Protein 3K8A (pdb70)

B-factor: mean 56.51, std 9.75, range [13.64, 91.7]

Secondary structure (DSSP, 8-state):
-PPPEEEEEEEEEEEE---EE-TTS-EEEEEEEEEEEEEEETTEEEEEEEEEEEEEEHHHHHHSTT-TT-EEEEEEEEEESSSS---EEEEEEEEEEP--/---S-S-EEEEEEEEEEEEPPPEE-TTS-EEEEEEEEEEEEEEETTEEEEEEEEEEEEEEHHHHHHTTT-SS-EEEEEEEEEESSSS-S-EEEEEEEEEE---

Radius of gyration: 17.26 Å; Cα contacts (8 Å, |Δi|>4): 518; chains: 2; bounding box: 44×44×38 Å

GO terms:
  GO:0001671 ATPase activator activity (F, IDA)
  GO:0003690 double-stranded DNA binding (F, IDA)
  GO:0003697 single-stranded DNA binding (F, IDA)
  GO:0042803 protein homodimerization activity (F, IDA)
  GO:0051117 ATPase binding (F, IPI)
  GO:0005515 protein binding (F, IPI)

Solvent-accessible surface area: 11199 Å² total; per-residue (Å²): 198,45,82,42,4,88,0,26,0,1,2,82,4,79,92,19,82,115,63,117,129,43,154,88,43,68,23,10,0,40,2,50,1,61,1,81,3,146,26,94,13,82,68,101,121,26,101,2,69,0,60,0,44,3,58,0,38,10,189,43,0,81,88,18,58,207,70,98,74,48,38,0,35,1,78,4,4,1,3,34,111,69,206,157,33,101,48,0,8,0,35,6,65,43,10,128,88,50,175,51,121,63,193,92,32,96,29,7,93,0,22,0,2,2,57,1,81,89,18,89,115,40,132,135,43,151,92,41,62,27,7,0,37,2,50,2,60,1,66,6,147,29,100,19,88,62,116,120,30,90,2,80,0,55,1,32,2,61,1,33,9,177,37,0,69,77,12,39,189,65,92,64,43,40,2,20,1,63,5,1,0,7,33,99,84,175,148,35,108,47,0,12,0,27,6,78,55,7,111,79,44,180,73

Nearest PDB structures (foldseek):
  3k8a-assembly1_A  TM=1.002E+00  e=8.943E-18  Neisseria gonorrhoeae FA 1090
  3klw-assembly1_A  TM=9.449E-01  e=2.939E-09  Bordetella pertussis
  4apv-assembly1_A-2  TM=8.731E-01  e=3.874E-08  Klebsiella pneumoniae
  1v1q-assembly1_A  TM=8.521E-01  e=4.313E-08  Escherichia coli K-12
  2pnh-assembly1_A  TM=8.568E-01  e=6.282E-08  Escherichia coli K-12

Foldseek 3Di:
DDDDFKDKAKFAFQDKPQWDADPVGKIKIKTKTWHWDWDDDPHDTDTDTDIAIEMEIHPVRVVCRVRRGAIKIFMAGKDADDDVHPGIHGYTPDIGGDPD/DDPDDPDFKDKAKWWQADWDDWDADPVGKIKIKTKTWDWDWDDDPNDTDTDTDIAIEMEIHDVSVVCRPRNGFIKTFMAGKDDDDPPNVGIHGYTPDIDGDPD

Structure (mmCIF, N/CA/C/O backbone):
data_3K8A
#
_entry.id   3K8A
#
_cell.length_a   74.240
_cell.length_b   74.240
_cell.length_c   140.359
_cell.angle_alpha   90.000
_cell.angle_beta   90.000
_cell.angle_gamma   90.000
#
_symmetry.space_group_name_H-M   'I 41'
#
loop_
_entity.id
_entity.type
_entity.pdbx_description
1 polymer 'Putative primosomal replication protein'
2 water water
#
loop_
_atom_site.group_PDB
_atom_site.id
_atom_site.type_symbol
_atom_site.label_atom_id
_atom_site.label_alt_id
_atom_site.label_comp_id
_atom_site.label_asym_id
_atom_site.label_entity_id
_atom_site.label_seq_id
_atom_site.pdbx_PDB_ins_code
_atom_site.Cartn_x
_atom_site.Cartn_y
_atom_site.Cartn_z
_atom_site.occupancy
_atom_site.B_iso_or_equiv
_atom_site.auth_seq_id
_atom_site.auth_comp_id
_atom_site.auth_asym_id
_atom_site.auth_atom_id
_atom_site.pdbx_PDB_model_num
ATOM 1 N N . MET A 1 4 ? 31.747 -15.566 -14.394 1.00 50.25 1 MET A N 1
ATOM 2 C CA . MET A 1 4 ? 30.748 -14.490 -14.617 1.00 50.24 1 MET A CA 1
ATOM 3 C C . MET A 1 4 ? 29.370 -15.043 -14.184 1.00 50.21 1 MET A C 1
ATOM 4 O O . MET A 1 4 ? 28.421 -15.109 -14.966 1.00 50.90 1 MET A O 1
ATOM 9 N N . GLY A 1 5 ? 29.270 -15.447 -12.922 1.00 49.82 2 GLY A N 1
ATOM 10 C CA . GLY A 1 5 ? 28.091 -16.181 -12.442 1.00 49.01 2 GLY A CA 1
ATOM 11 C C . GLY A 1 5 ? 26.797 -15.396 -12.249 1.00 48.51 2 GLY A C 1
ATOM 12 O O . GLY A 1 5 ? 26.794 -14.139 -12.284 1.00 48.58 2 GLY A O 1
ATOM 13 N N . PHE A 1 6 ? 25.697 -16.153 -12.080 1.00 47.01 3 PHE A N 1
ATOM 14 C CA . PHE A 1 6 ? 24.396 -15.620 -11.673 1.00 45.01 3 PHE A CA 1
ATOM 15 C C . PHE A 1 6 ? 24.353 -15.772 -10.144 1.00 44.78 3 PHE A C 1
ATOM 16 O O . PHE A 1 6 ? 24.621 -16.855 -9.624 1.00 44.20 3 PHE A O 1
ATOM 24 N N . THR A 1 7 ? 24.012 -14.697 -9.438 1.00 44.21 4 THR A N 1
ATOM 25 C CA . THR A 1 7 ? 24.187 -14.624 -7.986 1.00 43.93 4 THR A CA 1
ATOM 26 C C . THR A 1 7 ? 23.337 -15.623 -7.209 1.00 44.03 4 THR A C 1
ATOM 27 O O . THR A 1 7 ? 22.114 -15.646 -7.294 1.00 44.57 4 THR A O 1
ATOM 31 N N . ASN A 1 8 ? 23.995 -16.464 -6.442 1.00 43.89 5 ASN A N 1
ATOM 32 C CA . ASN A 1 8 ? 23.281 -17.319 -5.535 1.00 44.10 5 ASN A CA 1
ATOM 33 C C . ASN A 1 8 ? 23.990 -17.287 -4.164 1.00 44.67 5 ASN A C 1
ATOM 34 O O . ASN A 1 8 ? 24.784 -18.163 -3.867 1.00 45.25 5 ASN A O 1
ATOM 39 N N . LEU A 1 9 ? 23.758 -16.248 -3.364 1.00 45.33 6 LEU A N 1
ATOM 40 C CA . LEU A 1 9 ? 24.494 -16.108 -2.100 1.00 46.90 6 LEU A CA 1
ATOM 41 C C . LEU A 1 9 ? 23.643 -16.074 -0.837 1.00 46.50 6 LEU A C 1
ATOM 42 O O . LEU A 1 9 ? 22.921 -15.117 -0.601 1.00 46.65 6 LEU A O 1
ATOM 47 N N . VAL A 1 10 ? 23.728 -17.117 -0.030 1.00 46.66 7 VAL A N 1
ATOM 48 C CA . VAL A 1 10 ? 23.179 -17.053 1.332 1.00 47.58 7 VAL A CA 1
ATOM 49 C C . VAL A 1 10 ? 24.242 -16.921 2.423 1.00 47.21 7 VAL A C 1
ATOM 50 O O . VAL A 1 10 ? 25.193 -17.666 2.425 1.00 47.04 7 VAL A O 1
ATOM 54 N N . SER A 1 11 ? 24.095 -15.957 3.327 1.00 48.29 8 SER A N 1
ATOM 55 C CA . SER A 1 11 ? 24.803 -15.995 4.640 1.00 48.98 8 SER A CA 1
ATOM 56 C C . SER A 1 11 ? 23.729 -16.123 5.670 1.00 49.05 8 SER A C 1
ATOM 57 O O . SER A 1 11 ? 22.806 -15.286 5.724 1.00 48.18 8 SER A O 1
ATOM 60 N N . LEU A 1 12 ? 23.855 -17.156 6.494 1.00 49.48 9 LEU A N 1
ATOM 61 C CA . LEU A 1 12 ? 22.884 -17.435 7.539 1.00 49.64 9 LEU A CA 1
ATOM 62 C C . LEU A 1 12 ? 23.610 -17.809 8.800 1.00 49.83 9 LEU A C 1
ATOM 63 O O . LEU A 1 12 ? 24.559 -18.589 8.771 1.00 49.78 9 LEU A O 1
ATOM 68 N N . ALA A 1 13 ? 23.167 -17.238 9.910 1.00 50.34 10 ALA A N 1
ATOM 69 C CA . ALA A 1 13 ? 23.657 -17.599 11.229 1.00 50.17 10 ALA A CA 1
ATOM 70 C C . ALA A 1 13 ? 22.572 -18.493 11.748 1.00 51.11 10 ALA A C 1
ATOM 71 O O . ALA A 1 13 ? 21.405 -18.158 11.587 1.00 52.03 10 ALA A O 1
ATOM 73 N N . ALA A 1 14 ? 22.929 -19.630 12.349 1.00 52.01 11 ALA A N 1
ATOM 74 C CA . ALA A 1 14 ? 21.939 -20.661 12.677 1.00 52.38 11 ALA A CA 1
ATOM 75 C C . ALA A 1 14 ? 22.508 -21.805 13.513 1.00 52.87 11 ALA A C 1
ATOM 76 O O . ALA A 1 14 ? 23.667 -22.161 13.361 1.00 53.21 11 ALA A O 1
ATOM 78 N N . LEU A 1 15 ? 21.685 -22.372 14.393 1.00 53.33 12 LEU A N 1
ATOM 79 C CA . LEU A 1 15 ? 22.089 -23.502 15.234 1.00 53.79 12 LEU A CA 1
ATOM 80 C C . LEU A 1 15 ? 21.985 -24.826 14.474 1.00 53.54 12 LEU A C 1
ATOM 81 O O . LEU A 1 15 ? 20.945 -25.139 13.888 1.00 53.48 12 LEU A O 1
ATOM 86 N N . ILE A 1 16 ? 23.056 -25.606 14.511 1.00 53.11 13 ILE A N 1
ATOM 87 C CA . ILE A 1 16 ? 22.978 -26.880 13.855 1.00 52.73 13 ILE A CA 1
ATOM 88 C C . ILE A 1 16 ? 22.045 -27.620 14.783 1.00 52.37 13 ILE A C 1
ATOM 89 O O . ILE A 1 16 ? 22.335 -27.812 15.964 1.00 52.07 13 ILE A O 1
ATOM 94 N N . GLU A 1 17 ? 20.918 -28.034 14.230 1.00 52.79 14 GLU A N 1
ATOM 95 C CA . GLU A 1 17 ? 19.900 -28.771 14.982 1.00 53.07 14 GLU A CA 1
ATOM 96 C C . GLU A 1 17 ? 20.132 -30.292 15.012 1.00 52.80 14 GLU A C 1
ATOM 97 O O . GLU A 1 17 ? 20.010 -30.924 16.061 1.00 52.55 14 GLU A O 1
ATOM 103 N N . LYS A 1 18 ? 20.464 -30.867 13.858 1.00 52.50 15 LYS A N 1
ATOM 104 C CA . LYS A 1 18 ? 20.808 -32.270 13.765 1.00 52.29 15 LYS A CA 1
ATOM 105 C C . LYS A 1 18 ? 21.919 -32.449 12.758 1.00 52.32 15 LYS A C 1
ATOM 106 O O . LYS A 1 18 ? 21.963 -31.745 11.752 1.00 52.62 15 LYS A O 1
ATOM 112 N N . ALA A 1 19 ? 22.802 -33.410 13.000 1.00 52.31 16 ALA A N 1
ATOM 113 C CA . ALA A 1 19 ? 23.859 -33.713 12.025 1.00 52.10 16 ALA A CA 1
ATOM 114 C C . ALA A 1 19 ? 23.959 -35.201 11.769 1.00 51.55 16 ALA A C 1
ATOM 115 O O . ALA A 1 19 ? 24.470 -35.921 12.609 1.00 51.92 16 ALA A O 1
ATOM 117 N N . PHE A 1 20 ? 23.495 -35.665 10.615 1.00 51.05 17 PHE A N 1
ATOM 118 C CA . PHE A 1 20 ? 23.459 -37.113 10.346 1.00 51.01 17 PHE A CA 1
ATOM 119 C C . PHE A 1 20 ? 24.856 -37.781 10.339 1.00 50.81 17 PHE A C 1
ATOM 120 O O . PHE A 1 20 ? 25.847 -37.183 9.907 1.00 50.83 17 PHE A O 1
ATOM 128 N N . PRO A 1 21 ? 24.950 -39.029 10.807 1.00 50.57 18 PRO A N 1
ATOM 129 C CA . PRO A 1 21 ? 26.304 -39.599 10.727 1.00 50.54 18 PRO A CA 1
ATOM 130 C C . PRO A 1 21 ? 26.970 -39.273 9.371 1.00 50.60 18 PRO A C 1
ATOM 131 O O . PRO A 1 21 ? 26.315 -39.327 8.342 1.00 50.51 18 PRO A O 1
ATOM 135 N N . ILE A 1 22 ? 28.253 -38.915 9.378 1.00 50.72 19 ILE A N 1
ATOM 136 C CA . ILE A 1 22 ? 29.008 -38.634 8.145 1.00 50.79 19 ILE A CA 1
ATOM 137 C C . ILE A 1 22 ? 28.877 -39.756 7.088 1.00 50.75 19 ILE A C 1
ATOM 138 O O . ILE A 1 22 ? 28.739 -40.929 7.439 1.00 50.63 19 ILE A O 1
ATOM 143 N N . ARG A 1 23 ? 28.970 -39.394 5.805 1.00 50.42 20 ARG A N 1
ATOM 144 C CA . ARG A 1 23 ? 28.845 -40.346 4.700 1.00 49.95 20 ARG A CA 1
ATOM 145 C C . ARG A 1 23 ? 29.936 -40.110 3.636 1.00 49.43 20 ARG A C 1
ATOM 146 O O . ARG A 1 23 ? 30.778 -39.228 3.811 1.00 49.46 20 ARG A O 1
ATOM 154 N N . TYR A 1 24 ? 29.923 -40.879 2.539 1.00 48.60 21 TYR A N 1
ATOM 155 C CA . TYR A 1 24 ? 30.984 -40.781 1.516 1.00 48.08 21 TYR A CA 1
ATOM 156 C C . TYR A 1 24 ? 30.534 -41.044 0.072 1.00 47.76 21 TYR A C 1
ATOM 157 O O . TYR A 1 24 ? 29.840 -42.013 -0.195 1.00 47.64 21 TYR A O 1
ATOM 166 N N . THR A 1 25 ? 30.958 -40.202 -0.864 1.00 47.58 22 THR A N 1
ATOM 167 C CA . THR A 1 25 ? 30.630 -40.436 -2.261 1.00 47.34 22 THR A CA 1
ATOM 168 C C . THR A 1 25 ? 31.362 -41.687 -2.668 1.00 47.81 22 THR A C 1
ATOM 169 O O . THR A 1 25 ? 32.343 -42.077 -2.012 1.00 48.21 22 THR A O 1
ATOM 173 N N . PRO A 1 26 ? 30.895 -42.351 -3.738 1.00 47.69 23 PRO A N 1
ATOM 174 C CA . PRO A 1 26 ? 31.646 -43.528 -4.174 1.00 47.10 23 PRO A CA 1
ATOM 175 C C . PRO A 1 26 ? 33.132 -43.194 -4.286 1.00 47.05 23 PRO A C 1
ATOM 176 O O . PRO A 1 26 ? 33.975 -44.044 -4.031 1.00 47.07 23 PRO A O 1
ATOM 180 N N . ALA A 1 27 ? 33.445 -41.950 -4.641 1.00 47.17 24 ALA A N 1
ATOM 181 C CA . ALA A 1 27 ? 34.837 -41.512 -4.837 1.00 47.16 24 ALA A CA 1
ATOM 182 C C . ALA A 1 27 ? 35.638 -41.207 -3.564 1.00 47.36 24 ALA A C 1
ATOM 183 O O . ALA A 1 27 ? 36.819 -40.911 -3.661 1.00 47.44 24 ALA A O 1
ATOM 185 N N . GLY A 1 28 ? 35.021 -41.275 -2.383 1.00 47.67 25 GLY A N 1
ATOM 186 C CA . GLY A 1 28 ? 35.761 -41.076 -1.119 1.00 48.00 25 GLY A CA 1
ATOM 187 C C . GLY A 1 28 ? 35.419 -39.807 -0.334 1.00 48.48 25 GLY A C 1
ATOM 188 O O . GLY A 1 28 ? 35.397 -39.814 0.908 1.00 48.22 25 GLY A O 1
ATOM 189 N N . ILE A 1 29 ? 35.159 -38.723 -1.067 1.00 48.51 26 ILE A N 1
ATOM 190 C CA . ILE A 1 29 ? 34.802 -37.424 -0.501 1.00 48.80 26 ILE A CA 1
ATOM 191 C C . ILE A 1 29 ? 33.767 -37.483 0.641 1.00 48.87 26 ILE A C 1
ATOM 192 O O . ILE A 1 29 ? 32.700 -38.089 0.503 1.00 49.07 26 ILE A O 1
ATOM 197 N N . PRO A 1 30 ? 34.072 -36.825 1.769 1.00 48.64 27 PRO A N 1
ATOM 198 C CA . PRO A 1 30 ? 33.193 -36.827 2.940 1.00 48.45 27 PRO A CA 1
ATOM 199 C C . PRO A 1 30 ? 32.003 -35.909 2.757 1.00 48.41 27 PRO A C 1
ATOM 200 O O . PRO A 1 30 ? 32.157 -34.756 2.365 1.00 48.73 27 PRO A O 1
ATOM 204 N N . VAL A 1 31 ? 30.819 -36.421 3.051 1.00 48.18 28 VAL A N 1
ATOM 205 C CA . VAL A 1 31 ? 29.606 -35.656 2.883 1.00 47.69 28 VAL A CA 1
ATOM 206 C C . VAL A 1 31 ? 28.880 -35.583 4.209 1.00 47.57 28 VAL A C 1
ATOM 207 O O . VAL A 1 31 ? 28.719 -36.587 4.905 1.00 47.77 28 VAL A O 1
ATOM 211 N N . LEU A 1 32 ? 28.446 -34.393 4.568 1.00 47.33 29 LEU A N 1
ATOM 212 C CA . LEU A 1 32 ? 27.807 -34.207 5.848 1.00 47.64 29 LEU A CA 1
ATOM 213 C C . LEU A 1 32 ? 26.489 -33.431 5.752 1.00 48.34 29 LEU A C 1
ATOM 214 O O . LEU A 1 32 ? 26.479 -32.208 5.554 1.00 48.49 29 LEU A O 1
ATOM 219 N N . ASP A 1 33 ? 25.392 -34.175 5.888 1.00 49.00 30 ASP A N 1
ATOM 220 C CA . ASP A 1 33 ? 24.031 -33.663 5.895 1.00 49.56 30 ASP A CA 1
ATOM 221 C C . ASP A 1 33 ? 23.674 -33.102 7.257 1.00 50.12 30 ASP A C 1
ATOM 222 O O . ASP A 1 33 ? 24.063 -33.650 8.285 1.00 50.48 30 ASP A O 1
ATOM 227 N N . ILE A 1 34 ? 22.884 -32.035 7.257 1.00 50.53 31 ILE A N 1
ATOM 228 C CA . ILE A 1 34 ? 22.653 -31.271 8.452 1.00 50.82 31 ILE A CA 1
ATOM 229 C C . ILE A 1 34 ? 21.278 -30.627 8.397 1.00 50.88 31 ILE A C 1
ATOM 230 O O . ILE A 1 34 ? 20.745 -30.386 7.312 1.00 50.43 31 ILE A O 1
ATOM 235 N N . ILE A 1 35 ? 20.684 -30.380 9.560 1.00 51.04 32 ILE A N 1
ATOM 236 C CA . ILE A 1 35 ? 19.480 -29.537 9.620 1.00 51.52 32 ILE A CA 1
ATOM 237 C C . ILE A 1 35 ? 19.751 -28.227 10.386 1.00 52.05 32 ILE A C 1
ATOM 238 O O . ILE A 1 35 ? 20.245 -28.255 11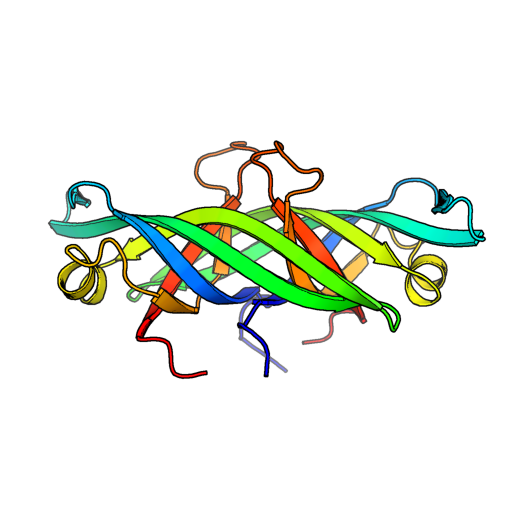.518 1.00 52.21 32 ILE A O 1
ATOM 243 N N . LEU A 1 36 ? 19.407 -27.095 9.764 1.00 52.27 33 LEU A N 1
ATOM 244 C CA . LEU A 1 36 ? 19.684 -25.779 10.313 1.00 52.43 33 LEU A CA 1
ATOM 245 C C . LEU A 1 36 ? 18.437 -25.089 10.868 1.00 53.05 33 LEU A C 1
ATOM 246 O O . LEU A 1 36 ? 17.419 -24.968 10.189 1.00 53.27 33 LEU A O 1
ATOM 251 N N . LYS A 1 37 ? 18.530 -24.617 12.106 1.00 53.65 34 LYS A N 1
ATOM 252 C CA . LYS A 1 37 ? 17.402 -23.984 12.768 1.00 54.03 34 LYS A CA 1
ATOM 253 C C . LYS A 1 37 ? 17.746 -22.538 13.081 1.00 54.58 34 LYS A C 1
ATOM 254 O O . LYS A 1 37 ? 18.613 -22.246 13.916 1.00 54.49 34 LYS A O 1
ATOM 260 N N . HIS A 1 38 ? 17.048 -21.637 12.399 1.00 54.98 35 HIS A N 1
ATOM 261 C CA . HIS A 1 38 ? 17.348 -20.231 12.478 1.00 55.14 35 HIS A CA 1
ATOM 262 C C . HIS A 1 38 ? 16.199 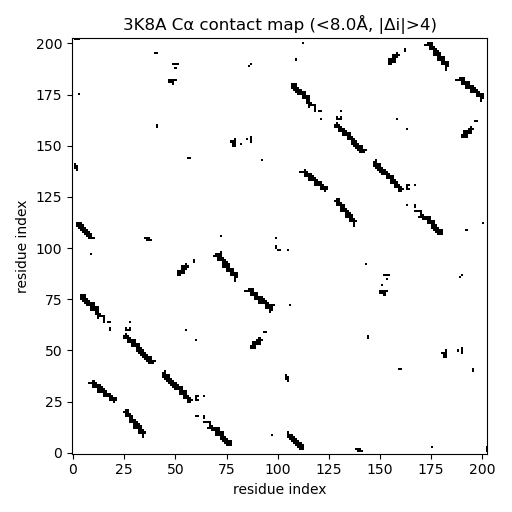-19.448 13.091 1.00 55.45 35 HIS A C 1
ATOM 263 O O . HIS A 1 38 ? 15.040 -19.837 12.997 1.00 55.75 35 HIS A O 1
ATOM 270 N N . GLU A 1 39 ? 16.513 -18.321 13.705 1.00 55.52 36 GLU A N 1
ATOM 271 C CA . GLU A 1 39 ? 15.566 -17.740 14.630 1.00 55.68 36 GLU A CA 1
ATOM 272 C C . GLU A 1 39 ? 15.968 -16.308 14.970 1.00 55.64 36 GLU A C 1
ATOM 273 O O . GLU A 1 39 ? 16.673 -16.086 15.964 1.00 55.85 36 GLU A O 1
ATOM 279 N N . SER A 1 40 ? 15.515 -15.349 14.150 1.00 55.19 37 SER A N 1
ATOM 280 C CA . SER A 1 40 ? 15.927 -13.936 14.280 1.00 54.77 37 SER A CA 1
ATOM 281 C C . SER A 1 40 ? 14.817 -12.881 14.152 1.00 54.40 37 SER A C 1
ATOM 282 O O . SER A 1 40 ? 13.694 -13.169 13.737 1.00 54.33 37 SER A O 1
ATOM 285 N N . TRP A 1 41 ? 15.167 -11.647 14.511 1.00 54.18 38 TRP A N 1
ATOM 286 C CA . TRP A 1 41 ? 14.343 -10.464 14.230 1.00 53.69 38 TRP A CA 1
ATOM 287 C C . TRP A 1 41 ? 14.940 -9.645 13.062 1.00 53.58 38 TRP A C 1
ATOM 288 O O . TRP A 1 41 ? 16.027 -9.083 13.182 1.00 53.40 38 TRP A O 1
ATOM 299 N N . GLN A 1 42 ? 14.232 -9.602 11.933 1.00 53.37 39 GLN A N 1
ATOM 300 C CA . GLN A 1 42 ? 14.651 -8.829 10.771 1.00 53.25 39 GLN A CA 1
ATOM 301 C C . GLN A 1 42 ? 13.756 -7.608 10.578 1.00 53.02 39 GLN A C 1
ATOM 302 O O . GLN A 1 42 ? 12.648 -7.557 11.102 1.00 52.56 39 GLN A O 1
ATOM 308 N N . GLU A 1 43 ? 14.266 -6.626 9.835 1.00 53.22 40 GLU A N 1
ATOM 309 C CA . GLU A 1 43 ? 13.557 -5.388 9.523 1.00 53.23 40 GLU A CA 1
ATOM 310 C C . GLU A 1 43 ? 12.729 -5.599 8.257 1.00 53.04 40 GLU A C 1
ATOM 311 O O . GLU A 1 43 ? 13.236 -6.145 7.279 1.00 53.04 40 GLU A O 1
ATOM 317 N N . GLU A 1 44 ? 11.454 -5.215 8.271 1.00 52.79 41 GLU A N 1
ATOM 318 C CA . GLU A 1 44 ? 10.666 -5.283 7.039 1.00 52.75 41 GLU A CA 1
ATOM 319 C C . GLU A 1 44 ? 9.658 -4.173 6.908 1.00 52.43 41 GLU A C 1
ATOM 320 O O . GLU A 1 44 ? 8.729 -4.062 7.692 1.00 52.42 41 GLU A O 1
ATOM 326 N N . ASN A 1 45 ? 9.843 -3.358 5.887 1.00 52.59 42 ASN A N 1
ATOM 327 C CA . ASN A 1 45 ? 8.902 -2.308 5.622 1.00 52.90 42 ASN A CA 1
ATOM 328 C C . ASN A 1 45 ? 8.621 -1.536 6.904 1.00 53.17 42 ASN A C 1
ATOM 329 O O . ASN A 1 45 ? 7.476 -1.268 7.228 1.00 53.24 42 ASN A O 1
ATOM 334 N N . GLY A 1 46 ? 9.667 -1.205 7.652 1.00 53.58 43 GLY A N 1
ATOM 335 C CA . GLY A 1 46 ? 9.512 -0.350 8.816 1.00 54.25 43 GLY A CA 1
ATOM 336 C C . GLY A 1 46 ? 9.381 -0.978 10.200 1.00 54.89 43 GLY A C 1
ATOM 337 O O . GLY A 1 46 ? 9.572 -0.288 11.198 1.00 54.79 43 GLY A O 1
ATOM 338 N N . GLN A 1 47 ? 9.033 -2.261 10.301 1.00 55.51 44 GLN A N 1
ATOM 339 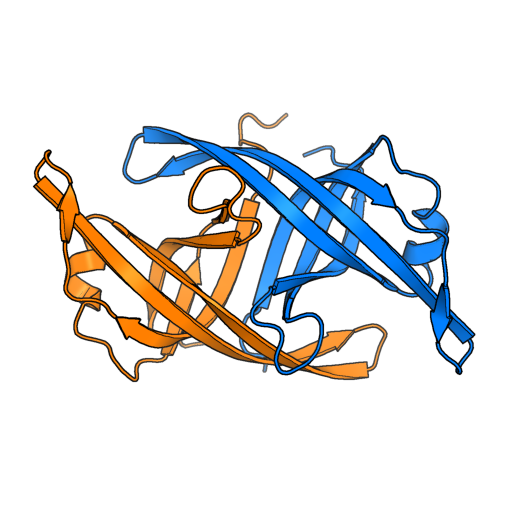C CA . GLN A 1 47 ? 8.978 -2.881 11.636 1.00 56.17 44 GLN A CA 1
ATOM 340 C C . GLN A 1 47 ? 9.769 -4.160 11.749 1.00 56.02 44 GLN A C 1
ATOM 341 O O . GLN A 1 47 ? 10.239 -4.694 10.763 1.00 56.09 44 GLN A O 1
ATOM 347 N N . GLN A 1 48 ? 9.917 -4.644 12.971 1.00 56.21 45 GLN A N 1
ATOM 348 C CA . GLN A 1 48 ? 10.735 -5.808 13.213 1.00 56.34 45 GLN A CA 1
ATOM 349 C C . GLN A 1 48 ? 9.882 -7.054 13.220 1.00 56.07 45 GLN A C 1
ATOM 350 O O . GLN A 1 48 ? 8.717 -6.999 13.574 1.00 56.08 45 GLN A O 1
ATOM 356 N N . CYS A 1 49 ? 10.484 -8.172 12.8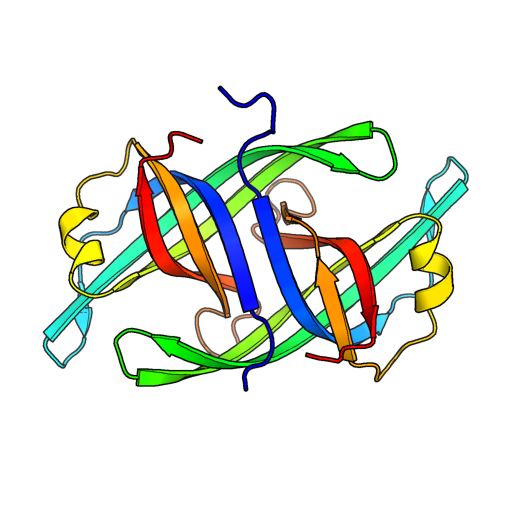25 1.00 56.13 46 CYS A N 1
ATOM 357 C CA . CYS A 1 49 ? 9.766 -9.410 12.531 1.00 55.92 46 CYS A CA 1
ATOM 358 C C . CYS A 1 49 ? 10.399 -10.637 13.116 1.00 54.95 46 CYS A C 1
ATOM 359 O O . CYS A 1 49 ? 11.575 -10.890 12.900 1.00 54.73 46 CYS A O 1
ATOM 362 N N . LEU A 1 50 ? 9.602 -11.431 13.812 1.00 53.93 47 LEU A N 1
ATOM 363 C CA . LEU A 1 50 ? 10.090 -12.705 14.263 1.00 52.90 47 LEU A CA 1
ATOM 364 C C . LEU A 1 50 ? 10.210 -13.616 13.048 1.00 52.57 47 LEU A C 1
ATOM 365 O O . LEU A 1 50 ? 9.219 -13.886 12.387 1.00 52.83 47 LEU A O 1
ATOM 370 N N . VAL A 1 51 ? 11.424 -14.070 12.750 1.00 51.76 48 VAL A N 1
ATOM 371 C CA . VAL A 1 51 ? 11.654 -14.993 11.645 1.00 51.33 48 VAL A CA 1
ATOM 372 C C . VAL A 1 51 ? 12.064 -16.393 12.134 1.00 51.05 48 VAL A C 1
ATOM 373 O O . VAL A 1 51 ? 13.000 -16.522 12.909 1.00 50.66 48 VAL A O 1
ATOM 377 N N . GLN A 1 52 ? 11.350 -17.417 11.669 1.00 51.02 49 GLN A N 1
ATOM 378 C CA . GLN A 1 52 ? 11.636 -18.813 11.957 1.00 51.47 49 GLN A CA 1
ATOM 379 C C . GLN A 1 52 ? 12.051 -19.498 10.670 1.00 51.46 49 GLN A C 1
ATOM 380 O O . GLN A 1 52 ? 11.458 -19.274 9.633 1.00 51.09 49 GLN A O 1
ATOM 386 N N . LEU A 1 53 ? 13.058 -20.357 10.738 1.00 51.82 50 LEU A N 1
ATOM 387 C CA . LEU A 1 53 ? 13.490 -21.084 9.556 1.00 52.04 50 LEU A CA 1
ATOM 388 C C . LEU A 1 53 ? 14.241 -22.369 9.880 1.00 52.59 50 LEU A C 1
ATOM 389 O O . LEU A 1 53 ? 15.227 -22.361 10.617 1.00 52.88 50 LEU A O 1
ATOM 394 N N . GLU A 1 54 ? 13.755 -23.474 9.322 1.00 52.86 51 GLU A N 1
ATOM 395 C CA . GLU A 1 54 ? 14.418 -24.759 9.445 1.00 52.96 51 GLU A CA 1
ATOM 396 C C . GLU A 1 54 ? 14.715 -25.231 8.049 1.00 52.72 51 GLU A C 1
ATOM 397 O O . GLU A 1 54 ? 13.799 -25.382 7.248 1.00 53.11 51 GLU A O 1
ATOM 403 N N . ILE A 1 55 ? 15.990 -25.455 7.750 1.00 52.39 52 ILE A N 1
ATOM 404 C CA . ILE A 1 55 ? 16.424 -25.718 6.380 1.00 51.97 52 ILE A CA 1
ATOM 405 C C . ILE A 1 55 ? 17.506 -26.801 6.351 1.00 52.09 52 ILE A C 1
ATOM 406 O O . ILE A 1 55 ? 18.501 -26.703 7.068 1.00 52.10 52 ILE A O 1
ATOM 411 N N . PRO A 1 56 ? 17.320 -27.839 5.523 1.00 52.10 53 PRO A N 1
ATOM 412 C CA . PRO A 1 56 ? 18.367 -28.857 5.447 1.00 52.28 53 PRO A CA 1
ATOM 413 C C . PRO A 1 56 ? 19.576 -28.234 4.790 1.00 52.42 53 PRO A C 1
ATOM 414 O O . PRO A 1 56 ? 19.415 -27.265 4.067 1.00 52.54 53 PRO A O 1
ATOM 418 N N . ALA A 1 57 ? 20.762 -28.784 5.039 1.00 52.63 54 ALA A N 1
ATOM 419 C CA . ALA A 1 57 ? 21.998 -28.267 4.478 1.00 53.27 54 ALA A CA 1
ATOM 420 C C . ALA A 1 57 ? 23.077 -29.357 4.365 1.00 54.39 54 ALA A C 1
ATOM 421 O O . ALA A 1 57 ? 22.999 -30.417 5.020 1.00 54.06 54 ALA A O 1
ATOM 423 N N . ARG A 1 58 ? 24.101 -29.076 3.562 1.00 54.89 55 ARG A N 1
ATOM 424 C CA . ARG A 1 58 ? 25.092 -30.077 3.232 1.00 56.10 55 ARG A CA 1
ATOM 425 C C . ARG A 1 58 ? 26.479 -29.475 3.219 1.00 56.35 55 ARG A C 1
ATOM 426 O O . ARG A 1 58 ? 26.668 -28.413 2.642 1.00 57.25 55 ARG A O 1
ATOM 434 N N . ILE A 1 59 ? 27.448 -30.153 3.834 1.00 55.92 56 ILE A N 1
ATOM 435 C CA . ILE A 1 59 ? 28.832 -29.682 3.858 1.00 55.45 56 ILE A CA 1
ATOM 436 C C . ILE A 1 59 ? 29.722 -30.750 3.236 1.00 55.12 56 ILE A C 1
ATOM 437 O O . ILE A 1 59 ? 29.492 -31.933 3.442 1.00 54.97 56 ILE A O 1
ATOM 442 N N . LEU A 1 60 ? 30.744 -30.344 2.489 1.00 54.89 57 LEU A N 1
ATOM 443 C CA . LEU A 1 60 ? 31.673 -31.319 1.874 1.00 54.39 57 LEU A CA 1
ATOM 444 C C . LEU A 1 60 ? 33.089 -31.292 2.417 1.00 53.76 57 LEU A C 1
ATOM 445 O O . LEU A 1 60 ? 33.486 -30.355 3.104 1.00 53.52 57 LEU A O 1
ATOM 450 N N . GLY A 1 61 ? 33.833 -32.350 2.088 1.00 53.59 58 GLY A N 1
ATOM 451 C CA . GLY A 1 61 ? 35.269 -32.440 2.320 1.00 52.67 58 GLY A CA 1
ATOM 452 C C . GLY A 1 61 ? 35.710 -32.034 3.702 1.00 52.44 58 GLY A C 1
ATOM 453 O O . GLY A 1 61 ? 35.130 -32.415 4.702 1.00 52.15 58 GLY A O 1
ATOM 454 N N . ARG A 1 62 ? 36.762 -31.246 3.747 1.00 52.84 59 ARG A N 1
ATOM 455 C CA . ARG A 1 62 ? 37.451 -30.980 4.985 1.00 53.73 59 ARG A CA 1
ATOM 456 C C . ARG A 1 62 ? 36.520 -30.499 6.103 1.00 53.94 59 ARG A C 1
ATOM 457 O O . ARG A 1 62 ? 36.459 -31.094 7.176 1.00 53.57 59 ARG A O 1
ATOM 465 N N . GLN A 1 63 ? 35.789 -29.415 5.844 1.00 54.54 60 GLN A N 1
ATOM 466 C CA . GLN A 1 63 ? 34.867 -28.854 6.829 1.00 54.40 60 GLN A CA 1
ATOM 467 C C . GLN A 1 63 ? 33.766 -29.835 7.240 1.00 54.54 60 GLN A C 1
ATOM 468 O O . GLN A 1 63 ? 33.238 -29.757 8.348 1.00 5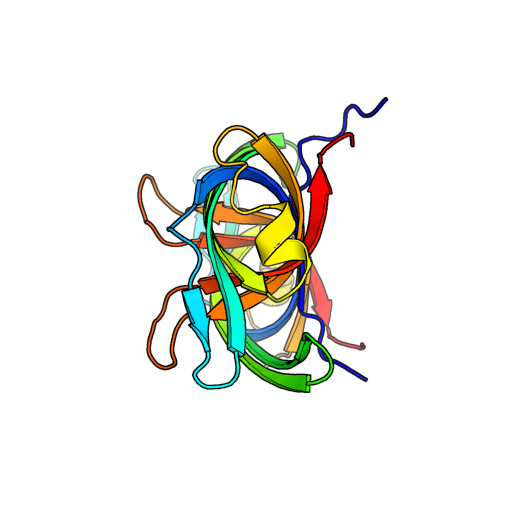4.80 60 GLN A O 1
ATOM 474 N N . ALA A 1 64 ? 33.416 -30.760 6.355 1.00 54.35 61 ALA A N 1
ATOM 475 C CA . ALA A 1 64 ? 32.441 -31.779 6.712 1.00 54.22 61 ALA A CA 1
ATOM 476 C C . ALA A 1 64 ? 32.923 -32.690 7.833 1.00 54.53 61 ALA A C 1
ATOM 477 O O . ALA A 1 64 ? 32.095 -33.309 8.492 1.00 55.12 61 ALA A O 1
ATOM 479 N N . GLU A 1 65 ? 34.237 -32.781 8.056 1.00 54.28 62 GLU A N 1
ATOM 480 C CA . GLU A 1 65 ? 34.746 -33.638 9.128 1.00 54.55 62 GLU A CA 1
ATOM 481 C C . GLU A 1 65 ? 34.996 -32.854 10.386 1.00 54.54 62 GLU A C 1
ATOM 482 O O . GLU A 1 65 ? 34.780 -33.359 11.482 1.00 54.55 62 GLU A O 1
ATOM 488 N N . GLU A 1 66 ? 35.50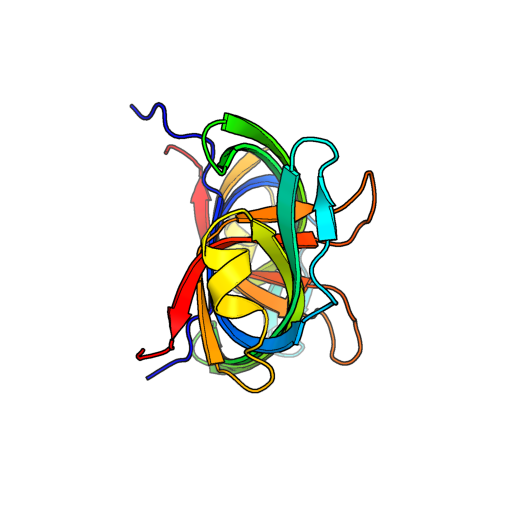1 -31.636 10.227 1.00 54.70 63 GLU A N 1
ATOM 489 C CA . GLU A 1 66 ? 35.740 -30.762 11.370 1.00 54.83 63 GLU A CA 1
ATOM 490 C C . GLU A 1 66 ? 34.420 -30.382 12.040 1.00 54.83 63 GLU A C 1
ATOM 491 O O . GLU A 1 66 ? 34.399 -29.967 13.190 1.00 54.81 63 GLU A O 1
ATOM 497 N N . TRP A 1 67 ? 33.317 -30.540 11.322 1.00 54.81 64 TRP A N 1
ATOM 498 C CA . TRP A 1 67 ? 32.036 -30.049 11.824 1.00 55.44 64 TRP A CA 1
ATOM 499 C C . TRP A 1 67 ? 31.013 -31.131 12.162 1.00 55.12 64 TRP A C 1
ATOM 500 O O . TRP A 1 67 ? 29.950 -30.824 12.691 1.00 55.13 64 TRP A O 1
ATOM 511 N N . GLN A 1 68 ? 31.349 -32.389 11.886 1.00 54.57 65 GLN A N 1
ATOM 512 C CA . GLN A 1 68 ? 30.406 -33.497 12.031 1.00 53.94 65 GLN A CA 1
ATOM 513 C C . GLN A 1 68 ? 30.019 -33.757 13.475 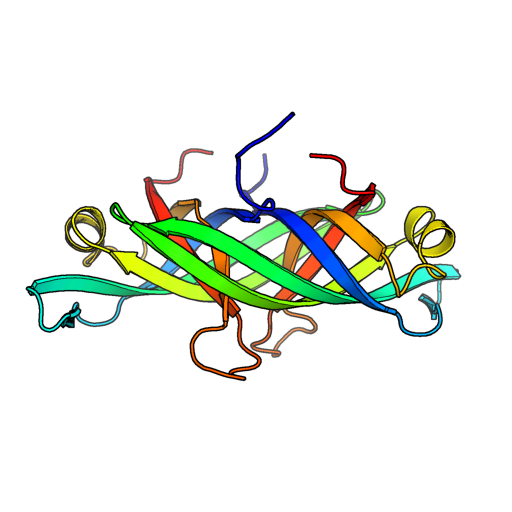1.00 53.70 65 GLN A C 1
ATOM 514 O O . GLN A 1 68 ? 29.061 -34.469 13.750 1.00 53.69 65 GLN A O 1
ATOM 520 N N . TYR A 1 69 ? 30.774 -33.195 14.399 1.00 53.45 66 TYR A N 1
ATOM 521 C CA . TYR A 1 69 ? 30.640 -33.558 15.795 1.00 53.50 66 TYR A CA 1
ATOM 522 C C . TYR A 1 69 ? 29.866 -32.465 16.535 1.00 53.43 66 TYR A C 1
ATOM 523 O O . TYR A 1 69 ? 29.643 -32.561 17.739 1.00 53.35 66 TYR A O 1
ATOM 532 N N . ARG A 1 70 ? 29.446 -31.431 15.813 1.00 53.37 67 ARG A N 1
ATOM 533 C CA . ARG A 1 70 ? 28.953 -30.216 16.467 1.00 53.36 67 ARG A CA 1
ATOM 534 C C . ARG A 1 70 ? 27.443 -29.942 16.429 1.00 53.50 67 ARG A C 1
ATOM 535 O O . ARG A 1 70 ? 27.017 -28.832 16.147 1.00 53.26 67 ARG A O 1
ATOM 543 N N . GLN A 1 71 ? 26.651 -30.926 16.810 1.00 53.86 68 GLN A N 1
ATOM 544 C CA . GLN A 1 71 ? 25.211 -30.777 16.751 1.00 54.28 68 GLN A CA 1
ATOM 545 C C . GLN A 1 71 ? 24.708 -29.606 17.589 1.00 55.28 68 GLN A C 1
ATOM 546 O O . GLN A 1 71 ? 23.730 -28.957 17.217 1.00 55.18 68 GLN A O 1
ATOM 552 N N . GLY A 1 72 ? 25.340 -29.347 18.730 1.00 56.19 69 GLY A N 1
ATOM 553 C CA . GLY A 1 72 ? 24.805 -28.327 19.645 1.00 57.35 69 GLY A CA 1
ATOM 554 C C . GLY A 1 72 ? 25.121 -26.853 19.384 1.00 58.03 69 GLY A C 1
ATOM 555 O O . GLY A 1 72 ? 24.812 -25.998 20.215 1.00 58.14 69 GLY A O 1
ATOM 556 N N . ASP A 1 73 ? 25.698 -26.536 18.227 1.00 58.64 70 ASP A N 1
ATOM 557 C CA . ASP A 1 73 ? 26.405 -25.263 18.057 1.00 59.11 70 ASP A CA 1
ATOM 558 C C . ASP A 1 73 ? 25.739 -24.232 17.153 1.00 59.31 70 ASP A C 1
ATOM 559 O O . ASP A 1 73 ? 24.928 -24.568 16.298 1.00 59.80 70 ASP A O 1
ATOM 564 N N . CYS A 1 74 ? 26.140 -22.976 17.326 1.00 59.47 71 CYS A N 1
ATOM 565 C CA . CYS A 1 74 ? 25.663 -21.875 16.501 1.00 59.96 71 CYS A CA 1
ATOM 566 C C . CYS A 1 74 ? 26.715 -21.420 15.481 1.00 59.75 71 CYS A C 1
ATOM 567 O O . CYS A 1 74 ? 27.826 -21.055 15.838 1.00 60.10 71 CYS A O 1
ATOM 570 N N . ALA A 1 75 ? 26.366 -21.422 14.205 1.00 59.80 72 ALA A N 1
ATOM 571 C CA . ALA A 1 75 ? 27.361 -21.155 13.173 1.00 59.73 72 ALA A CA 1
ATOM 572 C C . ALA A 1 75 ? 26.952 -20.032 12.207 1.00 60.01 72 ALA A C 1
ATOM 573 O O . ALA A 1 75 ? 25.769 -19.824 11.970 1.00 60.20 72 ALA A O 1
ATOM 575 N N . THR A 1 76 ? 27.919 -19.295 11.664 1.00 60.27 73 THR A N 1
ATOM 576 C CA . THR A 1 76 ? 27.649 -18.514 10.469 1.00 60.48 73 THR A CA 1
ATOM 577 C C . THR A 1 76 ? 27.977 -19.395 9.294 1.00 60.18 73 THR A C 1
ATOM 578 O O . THR A 1 76 ? 28.951 -20.127 9.307 1.00 60.13 73 THR A O 1
ATOM 582 N N . VAL A 1 77 ? 27.169 -19.289 8.263 1.00 60.37 74 VAL A N 1
ATOM 583 C CA . VAL A 1 77 ? 27.277 -20.167 7.126 1.00 60.52 74 VAL A CA 1
ATOM 584 C C . VAL A 1 77 ? 27.141 -19.335 5.867 1.00 60.53 74 VAL A C 1
ATOM 585 O O . VAL A 1 77 ? 26.337 -18.403 5.813 1.00 61.40 74 VAL A O 1
ATOM 589 N N . GLU A 1 78 ? 27.925 -19.671 4.856 1.00 60.45 75 GLU A N 1
ATOM 590 C CA . GLU A 1 78 ? 27.897 -18.968 3.587 1.00 60.71 75 GLU A CA 1
ATOM 591 C C . GLU A 1 78 ? 27.789 -20.014 2.485 1.00 60.03 75 GLU A C 1
ATOM 592 O O . GLU A 1 78 ? 28.500 -21.018 2.503 1.00 59.94 75 GLU A O 1
ATOM 598 N N . GLY A 1 79 ? 26.880 -19.810 1.539 1.00 59.38 76 GLY A N 1
ATOM 599 C CA . GLY A 1 79 ? 26.776 -20.745 0.421 1.00 58.49 76 GLY A CA 1
ATOM 600 C C . GLY A 1 79 ? 25.775 -20.365 -0.646 1.00 57.50 76 GLY A C 1
ATOM 601 O O . GLY A 1 79 ? 25.538 -19.195 -0.875 1.00 56.97 76 GLY A O 1
ATOM 602 N N . PHE A 1 80 ? 25.195 -21.374 -1.292 1.00 57.03 77 PHE A N 1
ATOM 603 C CA . PHE A 1 80 ? 24.123 -21.166 -2.249 1.00 57.00 77 PHE A CA 1
ATOM 604 C C . PHE A 1 80 ? 22.937 -22.128 -2.065 1.00 57.19 77 PHE A C 1
ATOM 605 O O . PHE A 1 80 ? 23.068 -23.200 -1.502 1.00 56.91 77 PHE A O 1
ATOM 613 N N . LEU A 1 81 ? 21.779 -21.713 -2.562 1.00 58.16 78 LEU A N 1
ATOM 614 C CA . LEU A 1 81 ? 20.528 -22.445 -2.427 1.00 58.77 78 LEU A CA 1
ATOM 615 C C . LEU A 1 81 ? 20.269 -23.336 -3.615 1.00 59.44 78 LEU A C 1
ATOM 616 O O . LEU A 1 81 ? 20.539 -22.952 -4.749 1.00 59.65 78 LEU A O 1
ATOM 621 N N . ALA A 1 82 ? 19.703 -24.509 -3.364 1.00 60.59 79 ALA A N 1
ATOM 622 C CA . ALA A 1 82 ? 19.484 -25.500 -4.431 1.00 62.06 79 ALA A CA 1
ATOM 623 C C . ALA A 1 82 ? 18.414 -26.483 -4.017 1.00 63.08 79 ALA A C 1
ATOM 624 O O . ALA A 1 82 ? 18.118 -26.618 -2.844 1.00 63.05 79 ALA A O 1
ATOM 626 N N . GLN A 1 83 ? 17.816 -27.167 -4.972 1.00 65.24 80 GLN A N 1
ATOM 627 C CA . GLN A 1 83 ? 16.823 -28.149 -4.607 1.00 67.87 80 GLN A CA 1
ATOM 628 C C . GLN A 1 83 ? 17.444 -29.512 -4.457 1.00 69.67 80 GLN A C 1
ATOM 629 O O . GLN A 1 83 ? 17.903 -30.087 -5.435 1.00 70.17 80 GLN A O 1
ATOM 635 N N . LYS A 1 84 ? 17.475 -30.014 -3.225 1.00 71.96 81 LYS A N 1
ATOM 636 C CA . LYS A 1 84 ? 17.837 -31.410 -2.961 1.00 74.30 81 LYS A CA 1
ATOM 637 C C . LYS A 1 84 ? 17.122 -32.371 -3.932 1.00 75.61 81 LYS A C 1
ATOM 638 O O . LYS A 1 84 ? 15.928 -32.638 -3.796 1.00 75.92 81 LYS A O 1
ATOM 644 N N . SER A 1 85 ? 17.851 -32.869 -4.921 1.00 77.44 82 SER A N 1
ATOM 645 C CA . SER A 1 85 ? 17.280 -33.790 -5.911 1.00 79.56 82 SER A CA 1
ATOM 646 C C . SER A 1 85 ? 16.340 -33.135 -6.926 1.00 80.84 82 SER A C 1
ATOM 647 O O . SER A 1 85 ? 15.293 -32.586 -6.560 1.00 81.10 82 SER A O 1
ATOM 650 N N . ARG A 1 86 ? 16.720 -33.209 -8.201 1.00 82.38 83 ARG A N 1
ATOM 651 C CA . ARG A 1 86 ? 15.845 -32.787 -9.294 1.00 83.76 83 ARG A CA 1
ATOM 652 C C . ARG A 1 86 ? 14.439 -33.341 -9.045 1.00 84.38 83 ARG A C 1
ATOM 653 O O . ARG A 1 86 ? 14.283 -34.494 -8.632 1.00 84.51 83 ARG A O 1
ATOM 661 N N . ARG A 1 87 ? 13.421 -32.510 -9.277 1.00 85.15 84 ARG A N 1
ATOM 662 C CA . ARG A 1 87 ? 12.015 -32.910 -9.080 1.00 85.68 84 ARG A CA 1
ATOM 663 C C . ARG A 1 87 ? 11.643 -32.989 -7.586 1.00 85.76 84 ARG A C 1
ATOM 664 O O . ARG A 1 87 ? 10.940 -33.916 -7.163 1.00 85.84 84 ARG A O 1
ATOM 672 N N . SER A 1 88 ? 12.099 -32.003 -6.804 1.00 85.61 85 SER A N 1
ATOM 673 C CA . SER A 1 88 ? 12.049 -32.081 -5.337 1.00 85.26 85 SER A CA 1
ATOM 674 C C . SER A 1 88 ? 11.217 -30.993 -4.649 1.00 85.01 85 SER A C 1
ATOM 675 O O . SER A 1 88 ? 10.798 -31.154 -3.501 1.00 85.07 85 SER A O 1
ATOM 678 N N . LEU A 1 89 ? 11.004 -29.882 -5.347 1.00 84.64 86 LEU A N 1
ATOM 679 C CA . LEU A 1 89 ? 10.188 -28.777 -4.841 1.00 84.16 86 LEU A CA 1
ATOM 680 C C . LEU A 1 89 ? 10.627 -28.276 -3.450 1.00 83.73 86 LEU A C 1
ATOM 681 O O . LEU A 1 89 ? 9.917 -27.483 -2.816 1.00 83.94 86 LEU A O 1
ATOM 686 N N . MET A 1 90 ? 11.804 -28.711 -2.995 1.00 82.61 87 MET A N 1
ATOM 687 C CA . MET A 1 90 ? 12.300 -28.353 -1.660 1.00 81.52 87 MET A CA 1
ATOM 688 C C . MET A 1 90 ? 13.756 -27.859 -1.710 1.00 79.85 87 MET A C 1
ATOM 689 O O . MET A 1 90 ? 14.634 -28.564 -2.226 1.00 80.02 87 MET A O 1
ATOM 694 N N . PRO A 1 91 ? 14.021 -26.647 -1.169 1.00 77.94 88 PRO A N 1
ATOM 695 C CA . PRO A 1 91 ? 15.350 -26.082 -1.264 1.00 75.96 88 PRO A CA 1
ATOM 696 C C . PRO A 1 91 ? 16.257 -26.520 -0.128 1.00 74.11 88 PRO A C 1
ATOM 697 O O . PRO A 1 91 ? 15.803 -26.892 0.941 1.00 73.76 88 PRO A O 1
ATOM 701 N N . MET A 1 92 ? 17.548 -26.452 -0.378 1.00 72.29 89 MET A N 1
ATOM 702 C CA . MET A 1 92 ? 18.533 -26.849 0.594 1.00 70.69 89 MET A CA 1
ATOM 703 C C . MET A 1 92 ? 19.733 -25.913 0.515 1.00 68.76 89 MET A C 1
ATOM 704 O O . MET A 1 92 ? 19.987 -25.314 -0.518 1.00 68.59 89 MET A O 1
ATOM 709 N N . LEU A 1 93 ? 20.455 -25.763 1.613 1.00 66.56 90 LEU A N 1
ATOM 710 C CA . LEU A 1 93 ? 21.634 -24.920 1.604 1.00 64.99 90 LEU A CA 1
ATOM 711 C C . LEU A 1 93 ? 22.957 -25.716 1.441 1.00 64.04 90 LEU A C 1
ATOM 712 O O . LEU A 1 93 ? 23.274 -26.614 2.226 1.00 63.86 90 LEU A O 1
ATOM 717 N N . ARG A 1 94 ? 23.711 -25.386 0.399 1.00 62.62 91 ARG A N 1
ATOM 718 C CA . ARG A 1 94 ? 24.997 -26.013 0.133 1.00 61.13 91 ARG A CA 1
ATOM 719 C C . ARG A 1 94 ? 26.111 -25.110 0.602 1.00 60.92 91 ARG A C 1
ATOM 720 O O . ARG A 1 94 ? 26.532 -24.188 -0.101 1.00 60.56 91 ARG A O 1
ATOM 728 N N . ILE A 1 95 ? 26.587 -25.412 1.798 1.00 60.54 92 ILE A N 1
ATOM 729 C CA . ILE A 1 95 ? 27.579 -24.629 2.501 1.00 60.24 92 ILE A CA 1
ATOM 730 C C . ILE A 1 95 ? 28.969 -24.703 1.862 1.00 60.09 92 ILE A C 1
ATOM 731 O O . ILE A 1 95 ? 29.472 -25.787 1.629 1.00 59.46 92 ILE A O 1
ATOM 736 N N . GLN A 1 96 ? 29.548 -23.532 1.571 1.00 60.30 93 GLN A N 1
ATOM 737 C CA . GLN A 1 96 ? 30.893 -23.390 1.032 1.00 60.64 93 GLN A CA 1
ATOM 738 C C . GLN A 1 96 ? 31.846 -23.030 2.156 1.00 60.62 93 GLN A C 1
ATOM 739 O O . GLN A 1 96 ? 33.030 -23.374 2.139 1.00 61.07 93 GLN A O 1
ATOM 745 N N . ASN A 1 97 ? 31.337 -22.322 3.144 1.00 60.22 94 ASN A N 1
ATOM 746 C CA . ASN A 1 97 ? 32.163 -21.988 4.260 1.00 60.19 94 ASN A CA 1
ATOM 747 C C . ASN A 1 97 ? 31.342 -21.949 5.534 1.00 59.97 94 ASN A C 1
ATOM 748 O O . ASN A 1 97 ? 30.180 -21.602 5.497 1.00 59.77 94 ASN A O 1
ATOM 753 N N . ILE A 1 98 ? 31.948 -22.296 6.664 1.00 60.05 95 ILE A N 1
ATOM 754 C CA . ILE A 1 98 ? 31.201 -22.375 7.918 1.00 60.00 95 ILE A CA 1
ATOM 755 C C . ILE A 1 98 ? 32.069 -22.031 9.144 1.00 60.07 95 ILE A C 1
ATOM 756 O O . ILE A 1 98 ? 32.958 -22.785 9.504 1.00 60.24 95 ILE A O 1
ATOM 761 N N . LYS A 1 99 ? 31.814 -20.879 9.767 1.00 60.07 96 LYS A N 1
ATOM 762 C CA . LYS A 1 99 ? 32.592 -20.411 10.916 1.00 59.74 96 LYS A CA 1
ATOM 763 C C . LYS A 1 99 ? 31.730 -20.699 12.120 1.00 59.60 96 LYS A C 1
ATOM 764 O O . LYS A 1 99 ? 30.578 -21.035 11.959 1.00 59.44 96 LYS A O 1
ATOM 770 N N . GLU A 1 100 ? 32.271 -20.553 13.325 1.00 59.87 97 GLU A N 1
ATOM 771 C CA . GLU A 1 100 ? 31.437 -20.435 14.526 1.00 60.09 97 GLU A CA 1
ATOM 772 C C . GLU A 1 100 ? 30.960 -18.994 14.621 1.00 59.86 97 GLU A C 1
ATOM 773 O O . GLU A 1 100 ? 31.781 -18.083 14.605 1.00 59.47 97 GLU A O 1
ATOM 779 N N . TYR A 1 101 ? 29.651 -18.781 14.745 1.00 59.96 98 TYR A N 1
ATOM 780 C CA . TYR A 1 101 ? 29.122 -17.417 14.871 1.00 60.07 98 TYR A CA 1
ATOM 781 C C . TYR A 1 101 ? 29.791 -16.619 15.980 1.00 60.41 98 TYR A C 1
ATOM 782 O O . TYR A 1 101 ? 29.818 -17.041 17.133 1.00 60.33 98 TYR A O 1
ATOM 791 N N . LYS A 1 102 ? 30.329 -15.460 15.626 1.00 60.68 99 LYS A N 1
ATOM 792 C CA . LYS A 1 102 ? 30.731 -14.500 16.634 1.00 61.17 99 LYS A CA 1
ATOM 793 C C . LYS A 1 102 ? 30.219 -13.111 16.261 1.00 61.25 99 LYS A C 1
ATOM 794 O O . LYS A 1 102 ? 30.404 -12.155 17.012 1.00 61.51 99 LYS A O 1
ATOM 800 N N . GLY A 1 103 ? 29.550 -13.028 15.112 1.00 61.18 100 GLY A N 1
ATOM 801 C CA . GLY A 1 103 ? 29.033 -11.775 14.581 1.00 61.36 100 GLY A CA 1
ATOM 802 C C . GLY A 1 103 ? 29.176 -10.610 15.542 1.00 61.62 100 GLY A C 1
ATOM 803 O O . GLY A 1 103 ? 30.161 -9.865 15.504 1.00 61.76 100 GLY A O 1
ATOM 804 N N . GLY B 1 1 ? 30.843 -6.903 19.519 1.00 63.67 -2 GLY B N 1
ATOM 805 C CA . GLY B 1 1 ? 29.879 -5.816 19.178 1.00 63.72 -2 GLY B CA 1
ATOM 806 C C . GLY B 1 1 ? 29.074 -6.101 17.920 1.00 63.79 -2 GLY B C 1
ATOM 807 O O . GLY B 1 1 ? 29.634 -6.426 16.874 1.00 63.96 -2 GLY B O 1
ATOM 808 N N . SER B 1 2 ? 27.748 -6.004 18.038 1.00 63.77 -1 SER B N 1
ATOM 809 C CA . SER B 1 2 ? 26.829 -6.020 16.890 1.00 63.41 -1 SER B CA 1
ATOM 810 C C . SER B 1 2 ? 25.384 -6.127 17.418 1.00 63.57 -1 SER B C 1
ATOM 811 O O . SER B 1 2 ? 25.017 -7.116 18.066 1.00 63.67 -1 SER B O 1
ATOM 814 N N . HIS B 1 3 ? 24.592 -5.079 17.168 1.00 63.43 0 HIS B N 1
ATOM 815 C CA . HIS B 1 3 ? 23.162 -5.039 17.522 1.00 62.90 0 HIS B CA 1
ATOM 816 C C . HIS B 1 3 ? 22.333 -5.520 16.338 1.00 62.05 0 HIS B C 1
ATOM 817 O O . HIS B 1 3 ? 21.119 -5.652 16.439 1.00 62.20 0 HIS B O 1
ATOM 824 N N . MET B 1 4 ? 22.991 -5.754 15.206 1.00 60.87 1 MET B N 1
ATOM 825 C CA . MET B 1 4 ? 22.345 -6.414 14.080 1.00 59.55 1 MET B CA 1
ATOM 826 C C . MET B 1 4 ? 21.620 -7.647 14.648 1.00 58.20 1 MET B C 1
ATOM 827 O O . MET B 1 4 ? 21.901 -8.078 15.778 1.00 57.96 1 MET B O 1
ATOM 832 N N . GLY B 1 5 ? 20.686 -8.207 13.877 1.00 56.52 2 GLY B N 1
ATOM 833 C CA . GLY B 1 5 ? 20.058 -9.476 14.246 1.00 53.43 2 GLY B CA 1
ATOM 834 C C . GLY B 1 5 ? 21.041 -10.600 13.985 1.00 51.42 2 GLY B C 1
ATOM 835 O O . GLY B 1 5 ? 22.258 -10.372 13.866 1.00 51.32 2 GLY B O 1
ATOM 836 N N . PHE B 1 6 ? 20.525 -11.821 13.911 1.00 48.96 3 PHE B N 1
ATOM 837 C CA . PHE B 1 6 ? 21.335 -12.933 13.476 1.00 46.32 3 PHE B CA 1
ATOM 838 C C . PHE B 1 6 ? 21.307 -12.907 11.932 1.00 45.18 3 PHE B C 1
ATOM 839 O O . PHE B 1 6 ? 20.295 -12.548 11.344 1.00 44.45 3 PHE B O 1
ATOM 847 N N . THR B 1 7 ? 22.421 -13.245 11.290 1.00 43.57 4 THR B N 1
ATOM 848 C CA . THR B 1 7 ? 22.570 -12.995 9.863 1.00 42.87 4 THR B CA 1
ATOM 849 C C . THR B 1 7 ? 21.608 -13.814 9.013 1.00 42.67 4 THR B C 1
ATOM 850 O O . THR B 1 7 ? 21.634 -15.037 9.002 1.00 42.97 4 THR B O 1
ATOM 854 N N . ASN B 1 8 ? 20.751 -13.138 8.284 1.00 42.63 5 ASN B N 1
ATOM 855 C CA . ASN B 1 8 ? 19.923 -13.837 7.327 1.00 42.85 5 ASN B CA 1
ATOM 856 C C . ASN B 1 8 ? 19.949 -13.096 5.975 1.00 43.13 5 ASN B C 1
ATOM 857 O O . ASN B 1 8 ? 19.123 -12.220 5.731 1.00 43.65 5 ASN B O 1
ATOM 862 N N . LEU B 1 9 ? 20.924 -13.412 5.130 1.00 43.62 6 LEU B N 1
ATOM 863 C CA . LEU B 1 9 ? 21.103 -12.704 3.852 1.00 45.04 6 LEU B CA 1
ATOM 864 C C . LEU B 1 9 ? 21.124 -13.592 2.619 1.00 45.09 6 LEU B C 1
ATOM 865 O O . LEU B 1 9 ? 22.076 -14.336 2.412 1.00 44.93 6 LEU B O 1
ATOM 870 N N . VAL B 1 10 ? 20.089 -13.485 1.801 1.00 46.19 7 VAL B N 1
ATOM 871 C CA . VAL B 1 10 ? 20.100 -14.027 0.441 1.00 47.53 7 VAL B CA 1
ATOM 872 C C . VAL B 1 10 ? 20.229 -12.926 -0.607 1.00 48.01 7 VAL B C 1
ATOM 873 O O . VAL B 1 10 ? 19.487 -11.967 -0.573 1.00 48.27 7 VAL B O 1
ATOM 877 N N . SER B 1 11 ? 21.176 -13.072 -1.529 1.00 49.59 8 SER B N 1
ATOM 878 C CA . SER B 1 11 ? 21.173 -12.367 -2.837 1.00 50.40 8 SER B CA 1
ATOM 879 C C . SER B 1 11 ? 21.033 -13.473 -3.842 1.00 50.94 8 SER B C 1
ATOM 880 O O . SER B 1 11 ? 21.792 -14.473 -3.784 1.00 50.73 8 SER B O 1
ATOM 883 N N . LEU B 1 12 ? 20.115 -13.274 -4.784 1.00 51.17 9 LEU B N 1
ATOM 884 C CA . LEU B 1 12 ? 19.776 -14.271 -5.786 1.00 51.13 9 LEU B CA 1
ATOM 885 C C . LEU B 1 12 ? 19.344 -13.562 -7.049 1.00 51.41 9 LEU B C 1
ATOM 886 O O . LEU B 1 12 ? 18.522 -12.648 -7.004 1.00 51.61 9 LEU B O 1
ATOM 891 N N . ALA B 1 13 ? 19.900 -13.985 -8.177 1.00 51.44 10 ALA B N 1
ATOM 892 C CA . ALA B 1 13 ? 19.490 -13.491 -9.475 1.00 50.81 10 ALA B CA 1
ATOM 893 C C . ALA B 1 13 ? 18.611 -14.553 -10.090 1.00 51.06 10 ALA B C 1
ATOM 894 O O . ALA B 1 13 ? 19.113 -15.572 -10.519 1.00 51.94 10 ALA B O 1
ATOM 896 N N . ALA B 1 14 ? 17.301 -14.333 -10.135 1.00 51.10 11 ALA B N 1
ATOM 897 C CA . ALA B 1 14 ? 16.405 -15.319 -10.732 1.00 50.53 11 ALA B CA 1
ATOM 898 C C . ALA B 1 14 ? 15.372 -14.737 -11.717 1.00 50.34 11 ALA B C 1
ATOM 899 O O . ALA B 1 14 ? 15.295 -13.530 -11.931 1.00 50.05 11 ALA B O 1
ATOM 901 N N . LEU B 1 15 ? 14.594 -15.622 -12.324 1.00 50.41 12 LEU B N 1
ATOM 902 C CA . LEU B 1 15 ? 13.471 -15.222 -13.156 1.00 50.79 12 LEU B CA 1
ATOM 903 C C . LEU B 1 15 ? 12.180 -15.161 -12.388 1.00 50.72 12 LEU B C 1
ATOM 904 O O . LEU B 1 15 ? 11.841 -16.089 -11.646 1.00 50.93 12 LEU B O 1
ATOM 909 N N . ILE B 1 16 ? 11.467 -14.058 -12.560 1.00 50.43 13 ILE B N 1
ATOM 910 C CA . ILE B 1 16 ? 10.114 -13.947 -12.047 1.00 50.22 13 ILE B CA 1
ATOM 911 C C . ILE B 1 16 ? 9.272 -14.941 -12.835 1.00 49.80 13 ILE B C 1
ATOM 912 O O . ILE B 1 16 ? 8.719 -14.607 -13.877 1.00 49.20 13 ILE B O 1
ATOM 917 N N . GLU B 1 17 ? 9.141 -16.135 -12.444 1.00 50.05 14 GLU B N 1
ATOM 918 C CA . GLU B 1 17 ? 8.381 -17.142 -13.189 1.00 50.18 14 GLU B CA 1
ATOM 919 C C . GLU B 1 17 ? 6.875 -16.871 -13.120 1.00 49.85 14 GLU B C 1
ATOM 920 O O . GLU B 1 17 ? 6.186 -16.887 -14.136 1.00 49.65 14 GLU B O 1
ATOM 926 N N . LYS B 1 18 ? 6.379 -16.607 -11.916 1.00 49.63 15 LYS B N 1
ATOM 927 C CA . LYS B 1 18 ? 4.964 -16.338 -11.712 1.00 49.43 15 LYS B CA 1
ATOM 928 C C . LYS B 1 18 ? 4.796 -15.143 -10.785 1.00 49.27 15 LYS B C 1
ATOM 929 O O . LYS B 1 18 ? 5.477 -15.047 -9.753 1.00 49.82 15 LYS B O 1
ATOM 935 N N . ALA B 1 19 ? 3.902 -14.228 -11.155 1.00 48.87 16 ALA B N 1
ATOM 936 C CA . ALA B 1 19 ? 3.500 -13.133 -10.265 1.00 48.29 16 ALA B CA 1
ATOM 937 C C . ALA B 1 19 ? 2.009 -13.201 -10.041 1.00 48.00 16 ALA B C 1
ATOM 938 O O . ALA B 1 19 ? 1.254 -12.939 -10.956 1.00 48.05 16 ALA B O 1
ATOM 940 N N . PHE B 1 20 ? 1.570 -13.549 -8.836 1.00 47.86 17 PHE B N 1
ATOM 941 C CA . PHE B 1 20 ? 0.127 -13.657 -8.582 1.00 48.08 17 PHE B CA 1
ATOM 942 C C . PHE B 1 20 ? -0.620 -12.313 -8.685 1.00 47.92 17 PHE B C 1
ATOM 943 O O . PHE B 1 20 ? -0.025 -11.238 -8.519 1.00 47.98 17 PHE B O 1
ATOM 951 N N . PRO B 1 21 ? -1.933 -12.354 -8.949 1.00 47.79 18 PRO B N 1
ATOM 952 C CA . PRO B 1 21 ? -2.567 -11.022 -8.869 1.00 47.67 18 PRO B CA 1
ATOM 953 C C . PRO B 1 21 ? -2.172 -10.345 -7.538 1.00 47.62 18 PRO B C 1
ATOM 954 O O . PRO B 1 21 ? -2.094 -11.007 -6.510 1.00 47.94 18 PRO B O 1
ATOM 958 N N . ILE B 1 22 ? -1.883 -9.051 -7.556 1.00 47.30 19 ILE B N 1
ATOM 959 C CA . ILE B 1 22 ? -1.548 -8.333 -6.329 1.00 46.98 19 ILE B CA 1
ATOM 960 C C . ILE B 1 22 ? -2.723 -8.326 -5.314 1.00 47.07 19 ILE B C 1
ATOM 961 O O . ILE B 1 22 ? -3.875 -8.169 -5.697 1.00 46.67 19 ILE B O 1
ATOM 966 N N . ARG B 1 23 ? -2.416 -8.499 -4.025 1.00 47.19 20 ARG B N 1
ATOM 967 C CA . ARG B 1 23 ? -3.408 -8.530 -2.930 1.00 46.80 20 ARG B CA 1
ATOM 968 C C . ARG B 1 23 ? -3.085 -7.364 -1.970 1.00 46.15 20 ARG B C 1
ATOM 969 O O . ARG B 1 23 ? -2.153 -6.597 -2.235 1.00 46.11 20 ARG B O 1
ATOM 977 N N . TYR B 1 24 ? -3.824 -7.235 -0.864 1.00 45.31 21 TYR B N 1
ATOM 978 C CA . TYR B 1 24 ? -3.611 -6.136 0.101 1.00 44.68 21 TYR B CA 1
ATOM 979 C C . TYR B 1 24 ? -3.925 -6.553 1.545 1.00 44.50 21 TYR B C 1
ATOM 980 O O . TYR B 1 24 ? -4.947 -7.177 1.801 1.00 44.28 21 TYR B O 1
ATOM 989 N N . THR B 1 25 ? -3.081 -6.173 2.499 1.00 44.43 22 THR B N 1
ATOM 990 C CA . THR B 1 25 ? -3.378 -6.490 3.888 1.00 44.31 22 THR B CA 1
ATOM 991 C C . THR B 1 25 ? -4.626 -5.728 4.222 1.00 44.62 22 THR B C 1
ATOM 992 O O . THR B 1 25 ? -5.033 -4.857 3.456 1.00 45.25 22 THR B O 1
ATOM 996 N N . PRO B 1 26 ? -5.265 -6.047 5.357 1.00 44.60 23 PRO B N 1
ATOM 997 C CA . PRO B 1 26 ? -6.471 -5.274 5.668 1.00 44.02 23 PRO B CA 1
ATOM 998 C C . PRO B 1 26 ? -6.125 -3.800 5.818 1.00 44.04 23 PRO B C 1
ATOM 999 O O . PRO B 1 26 ? -6.952 -2.943 5.535 1.00 44.06 23 PRO B O 1
ATOM 1003 N N . ALA B 1 27 ? -4.896 -3.512 6.249 1.00 44.31 24 ALA B N 1
ATOM 1004 C CA . ALA B 1 27 ? -4.446 -2.129 6.502 1.00 44.38 24 ALA B CA 1
ATOM 1005 C C . ALA B 1 27 ? -4.157 -1.315 5.242 1.00 44.54 24 ALA B C 1
ATOM 1006 O O . ALA B 1 27 ? -3.874 -0.125 5.343 1.00 44.71 24 ALA B O 1
ATOM 1008 N N . GLY B 1 28 ? -4.235 -1.944 4.066 1.00 44.64 25 GLY B N 1
ATOM 1009 C CA . GLY B 1 28 ? -3.975 -1.258 2.786 1.00 44.66 25 GLY B CA 1
ATOM 1010 C C . GLY B 1 28 ? -2.729 -1.741 2.045 1.00 44.96 25 GLY B C 1
ATOM 1011 O O . GLY B 1 28 ? -2.742 -1.906 0.815 1.00 44.62 25 GLY B O 1
ATOM 1012 N N . ILE B 1 29 ? -1.656 -1.975 2.801 1.00 45.06 26 ILE B N 1
ATOM 1013 C CA . ILE B 1 29 ? -0.359 -2.374 2.252 1.00 45.53 26 ILE B CA 1
ATOM 1014 C C . ILE B 1 29 ? -0.426 -3.392 1.094 1.00 45.78 26 ILE B C 1
ATOM 1015 O O . ILE B 1 29 ? -1.072 -4.433 1.205 1.00 45.91 26 ILE B O 1
ATOM 1020 N N . PRO B 1 30 ? 0.263 -3.091 -0.020 1.00 45.93 27 PRO B N 1
ATOM 1021 C CA . PRO B 1 30 ? 0.290 -3.940 -1.216 1.00 45.93 27 PRO B CA 1
ATOM 1022 C C . PRO B 1 30 ? 1.256 -5.119 -1.088 1.00 46.05 27 PRO B C 1
ATOM 1023 O O . PRO B 1 30 ? 2.428 -4.936 -0.743 1.00 45.90 27 PRO B O 1
ATOM 1027 N N . VAL B 1 31 ? 0.745 -6.318 -1.367 1.00 46.10 28 VAL B N 1
ATOM 1028 C CA . VAL B 1 31 ? 1.495 -7.560 -1.235 1.00 45.68 28 VAL B CA 1
ATOM 1029 C C . VAL B 1 31 ? 1.513 -8.254 -2.590 1.00 45.62 28 VAL B C 1
ATOM 1030 O O . VAL B 1 31 ? 0.461 -8.491 -3.200 1.00 45.80 28 VAL B O 1
ATOM 1034 N N . LEU B 1 32 ? 2.713 -8.558 -3.060 1.00 45.35 29 LEU B N 1
ATOM 1035 C CA . LEU B 1 32 ? 2.891 -9.243 -4.323 1.00 45.66 29 LEU B CA 1
ATOM 1036 C C . LEU B 1 32 ? 3.617 -10.573 -4.146 1.00 46.28 29 LEU B C 1
ATOM 1037 O O . LEU B 1 32 ? 4.812 -10.590 -3.849 1.00 46.86 29 LEU B O 1
ATOM 1042 N N . ASP B 1 33 ? 2.897 -11.678 -4.334 1.00 46.63 30 ASP B N 1
ATOM 1043 C CA . ASP B 1 33 ? 3.467 -13.011 -4.227 1.00 47.03 30 ASP B CA 1
ATOM 1044 C C . ASP B 1 33 ? 4.044 -13.460 -5.561 1.00 47.90 30 ASP B C 1
ATOM 1045 O O . ASP B 1 33 ? 3.465 -13.178 -6.616 1.00 48.53 30 ASP B O 1
ATOM 1050 N N . ILE B 1 34 ? 5.161 -14.179 -5.523 1.00 48.31 31 ILE B N 1
ATOM 1051 C CA . ILE B 1 34 ? 5.885 -14.498 -6.736 1.00 49.06 31 ILE B CA 1
ATOM 1052 C C . ILE B 1 34 ? 6.550 -15.856 -6.644 1.00 49.39 31 ILE B C 1
ATOM 1053 O O . ILE B 1 34 ? 6.932 -16.287 -5.555 1.00 49.04 31 ILE B O 1
ATOM 1058 N N . ILE B 1 35 ? 6.695 -16.530 -7.781 1.00 49.60 32 ILE B N 1
ATOM 1059 C CA . ILE B 1 35 ? 7.598 -17.671 -7.836 1.00 50.44 32 ILE B CA 1
ATOM 1060 C C . ILE B 1 35 ? 8.888 -17.348 -8.612 1.00 51.32 32 ILE B C 1
ATOM 1061 O O . ILE B 1 35 ? 8.840 -16.929 -9.778 1.00 51.31 32 ILE B O 1
ATOM 1066 N N . LEU B 1 36 ? 10.028 -17.566 -7.950 1.00 52.05 33 LEU B N 1
ATOM 1067 C CA . LEU B 1 36 ? 11.355 -17.286 -8.501 1.00 52.95 33 LEU B CA 1
ATOM 1068 C C . LEU B 1 36 ? 12.031 -18.543 -9.042 1.00 53.77 33 LEU B C 1
ATOM 1069 O O . LEU B 1 36 ? 12.010 -19.584 -8.398 1.00 54.31 33 LEU B O 1
ATOM 1074 N N . LYS B 1 37 ? 12.646 -18.441 -10.217 1.00 54.35 34 LYS B N 1
ATOM 1075 C CA . LYS B 1 37 ? 13.226 -19.607 -10.861 1.00 54.84 34 LYS B CA 1
ATOM 1076 C C . LYS B 1 37 ? 14.650 -19.330 -11.306 1.00 55.13 34 LYS B C 1
ATOM 1077 O O . LYS B 1 37 ? 14.878 -18.687 -12.339 1.00 55.46 34 LYS B O 1
ATOM 1083 N N . HIS B 1 38 ? 15.599 -19.859 -10.543 1.00 55.06 35 HIS B N 1
ATOM 1084 C CA . HIS B 1 38 ? 17.006 -19.618 -10.779 1.00 55.08 35 HIS B CA 1
ATOM 1085 C C . HIS B 1 38 ? 17.738 -20.809 -11.415 1.00 55.66 35 HIS B C 1
ATOM 1086 O O . HIS B 1 38 ? 17.527 -21.960 -11.030 1.00 55.98 35 HIS B O 1
ATOM 1093 N N . GLU B 1 39 ? 18.606 -20.514 -12.380 1.00 55.73 36 GLU B N 1
ATOM 1094 C CA . GLU B 1 39 ? 19.529 -21.497 -12.949 1.00 56.05 36 GLU B CA 1
ATOM 1095 C C . GLU B 1 39 ? 20.943 -20.933 -12.873 1.00 55.24 36 GLU B C 1
ATOM 1096 O O . GLU B 1 39 ? 21.157 -19.740 -13.065 1.00 55.04 36 GLU B O 1
ATOM 1102 N N . SER B 1 40 ? 21.921 -21.773 -12.580 1.00 54.79 37 SER B N 1
ATOM 1103 C CA . SER B 1 40 ? 23.304 -21.294 -12.624 1.00 54.52 37 SER B CA 1
ATOM 1104 C C . SER B 1 40 ? 24.342 -22.384 -12.429 1.00 54.20 37 SER B C 1
ATOM 1105 O O . SER B 1 40 ? 24.019 -23.526 -12.122 1.00 53.95 37 SER B O 1
ATOM 1108 N N . TRP B 1 41 ? 25.594 -21.994 -12.634 1.00 54.22 38 TRP B N 1
ATOM 1109 C CA . TRP B 1 41 ? 26.745 -22.857 -12.474 1.00 54.08 38 TRP B CA 1
ATOM 1110 C C . TRP B 1 41 ? 27.564 -22.314 -11.318 1.00 54.58 38 TRP B C 1
ATOM 1111 O O . TRP B 1 41 ? 28.199 -21.281 -11.463 1.00 54.83 38 TRP B O 1
ATOM 1122 N N . GLN B 1 42 ? 27.535 -22.990 -10.168 1.00 54.93 39 GLN B N 1
ATOM 1123 C CA . GLN B 1 42 ? 28.311 -22.562 -9.006 1.00 55.20 39 GLN B CA 1
ATOM 1124 C C . GLN B 1 42 ? 29.518 -23.460 -8.788 1.00 55.08 39 GLN B C 1
ATOM 1125 O O . GLN B 1 42 ? 29.524 -24.606 -9.222 1.00 54.84 39 GLN B O 1
ATOM 1131 N N . GLU B 1 43 ? 30.528 -22.914 -8.108 1.00 55.30 40 GLU B N 1
ATOM 1132 C CA . GLU B 1 43 ? 31.749 -23.625 -7.726 1.00 55.49 40 GLU B CA 1
ATOM 1133 C C . GLU B 1 43 ? 31.537 -24.372 -6.406 1.00 55.29 40 GLU B C 1
ATOM 1134 O O . GLU B 1 43 ? 30.928 -23.843 -5.481 1.00 55.46 40 GLU B O 1
ATOM 1140 N N . GLU B 1 44 ? 32.014 -25.609 -6.335 1.00 55.12 41 GLU B N 1
ATOM 1141 C CA . GLU B 1 44 ? 31.944 -26.383 -5.103 1.00 54.90 41 GLU B CA 1
ATOM 1142 C C . GLU B 1 44 ? 33.015 -27.463 -5.052 1.00 54.55 41 GLU B C 1
ATOM 1143 O O . GLU B 1 44 ? 32.988 -28.429 -5.817 1.00 54.24 41 GLU B O 1
ATOM 1149 N N . ASN B 1 45 ? 33.955 -27.300 -4.134 1.00 54.56 42 ASN B N 1
ATOM 1150 C CA . ASN B 1 45 ? 35.035 -28.256 -4.010 1.00 54.82 42 ASN B CA 1
ATOM 1151 C C . ASN B 1 45 ? 35.736 -28.421 -5.350 1.00 54.95 42 ASN B C 1
ATOM 1152 O O . ASN B 1 45 ? 35.912 -29.534 -5.831 1.00 54.69 42 ASN B O 1
ATOM 1157 N N . GLY B 1 46 ? 36.101 -27.298 -5.959 1.00 55.28 43 GLY B N 1
ATOM 1158 C CA . GLY B 1 46 ? 36.842 -27.303 -7.212 1.00 55.76 43 GLY B CA 1
ATOM 1159 C C . GLY B 1 46 ? 36.110 -27.786 -8.458 1.00 56.12 43 GLY B C 1
ATOM 1160 O O . GLY B 1 46 ? 36.720 -27.887 -9.524 1.00 56.04 43 GLY B O 1
ATOM 1161 N N . GLN B 1 47 ? 34.817 -28.097 -8.340 1.00 56.49 44 GLN B N 1
ATOM 1162 C CA . GLN B 1 47 ? 34.009 -28.491 -9.509 1.00 56.70 44 GLN B CA 1
ATOM 1163 C C . GLN B 1 47 ? 32.935 -27.456 -9.837 1.00 56.70 44 GLN B C 1
ATOM 1164 O O . GLN B 1 47 ? 32.323 -26.876 -8.953 1.00 56.36 44 GLN B O 1
ATOM 1170 N N . GLN B 1 48 ? 32.724 -27.229 -11.124 1.00 57.15 45 GLN B N 1
ATOM 1171 C CA . GLN B 1 48 ? 31.631 -26.406 -11.599 1.00 57.52 45 GLN B CA 1
ATOM 1172 C C . GLN B 1 48 ? 30.317 -27.185 -11.434 1.00 57.32 45 GLN B C 1
ATOM 1173 O O . GLN B 1 48 ? 30.291 -28.394 -11.630 1.00 57.38 45 GLN B O 1
ATOM 1179 N N . CYS B 1 49 ? 29.233 -26.494 -11.081 1.00 57.14 46 CYS B N 1
ATOM 1180 C CA . CYS B 1 49 ? 27.968 -27.150 -10.727 1.00 56.73 46 CYS B CA 1
ATOM 1181 C C . CYS B 1 49 ? 26.719 -26.508 -11.258 1.00 55.86 46 CYS B C 1
ATOM 1182 O O . CYS B 1 49 ? 26.480 -25.330 -11.035 1.00 55.74 46 CYS B O 1
ATOM 1185 N N . LEU B 1 50 ? 25.888 -27.306 -11.908 1.00 55.03 47 LEU B N 1
ATOM 1186 C CA . LEU B 1 50 ? 24.631 -26.809 -12.420 1.00 53.91 47 LEU B CA 1
ATOM 1187 C C . LEU B 1 50 ? 23.587 -26.854 -11.319 1.00 53.57 47 LEU B C 1
ATOM 1188 O O . LEU B 1 50 ? 23.296 -27.905 -10.785 1.00 53.56 47 LEU B O 1
ATOM 1193 N N . VAL B 1 51 ? 23.031 -25.696 -10.994 1.00 53.38 48 VAL B N 1
ATOM 1194 C CA . VAL B 1 51 ? 22.115 -25.546 -9.873 1.00 53.42 48 VAL B CA 1
ATOM 1195 C C . VAL B 1 51 ? 20.740 -25.055 -10.343 1.00 53.45 48 VAL B C 1
ATOM 1196 O O . VAL B 1 51 ? 20.647 -24.049 -11.035 1.00 54.02 48 VAL B O 1
ATOM 1200 N N . GLN B 1 52 ? 19.683 -25.780 -9.991 1.00 53.22 49 GLN B N 1
ATOM 1201 C CA . GLN B 1 52 ? 18.332 -25.400 -10.353 1.00 53.10 49 GLN B CA 1
ATOM 1202 C C . GLN B 1 52 ? 17.579 -25.176 -9.051 1.00 52.69 49 GLN B C 1
ATOM 1203 O O . GLN B 1 52 ? 17.713 -25.925 -8.109 1.00 52.00 49 GLN B O 1
ATOM 1209 N N . LEU B 1 53 ? 16.788 -24.115 -9.017 1.00 52.94 50 LEU B N 1
ATOM 1210 C CA . LEU B 1 53 ? 16.078 -23.714 -7.828 1.00 52.64 50 LEU B CA 1
ATOM 1211 C C . LEU B 1 53 ? 14.813 -22.949 -8.192 1.00 53.03 50 LEU B C 1
ATOM 1212 O O . LEU B 1 53 ? 14.853 -21.983 -8.954 1.00 53.00 50 LEU B O 1
ATOM 1217 N N . GLU B 1 54 ? 13.694 -23.414 -7.640 1.00 53.44 51 GLU B N 1
ATOM 1218 C CA . GLU B 1 54 ? 12.394 -22.759 -7.752 1.00 53.31 51 GLU B CA 1
ATOM 1219 C C . GLU B 1 54 ? 11.905 -22.433 -6.341 1.00 52.94 51 GLU B C 1
ATOM 1220 O O . GLU B 1 54 ? 11.714 -23.336 -5.535 1.00 52.71 51 GLU B O 1
ATOM 1226 N N . ILE B 1 55 ? 11.709 -21.149 -6.040 1.00 52.52 52 ILE B N 1
ATOM 1227 C CA . ILE B 1 55 ? 11.435 -20.720 -4.674 1.00 52.03 52 ILE B CA 1
ATOM 1228 C C . ILE B 1 55 ? 10.326 -19.669 -4.597 1.00 52.21 52 ILE B C 1
ATOM 1229 O O . ILE B 1 55 ? 10.383 -18.642 -5.269 1.00 52.34 52 ILE B O 1
ATOM 1234 N N . PRO B 1 56 ? 9.314 -19.911 -3.760 1.00 51.99 53 PRO B N 1
ATOM 1235 C CA . PRO B 1 56 ? 8.297 -18.879 -3.631 1.00 52.12 53 PRO B CA 1
ATOM 1236 C C . PRO B 1 56 ? 8.948 -17.630 -3.050 1.00 52.32 53 PRO B C 1
ATOM 1237 O O . PRO B 1 56 ? 10.006 -17.743 -2.446 1.00 52.57 53 PRO B O 1
ATOM 1241 N N . ALA B 1 57 ? 8.331 -16.462 -3.229 1.00 52.39 54 ALA B N 1
ATOM 1242 C CA . ALA B 1 57 ? 8.874 -15.210 -2.716 1.00 52.77 54 ALA B CA 1
ATOM 1243 C C . ALA B 1 57 ? 7.784 -14.158 -2.558 1.00 53.58 54 ALA B C 1
ATOM 1244 O O . ALA B 1 57 ? 6.691 -14.291 -3.115 1.00 53.68 54 ALA B O 1
ATOM 1246 N N . ARG B 1 58 ? 8.107 -13.081 -1.850 1.00 53.88 55 ARG B N 1
ATOM 1247 C CA . ARG B 1 58 ? 7.102 -12.103 -1.503 1.00 54.63 55 ARG B CA 1
ATOM 1248 C C . ARG B 1 58 ? 7.667 -10.688 -1.308 1.00 54.86 55 ARG B C 1
ATOM 1249 O O . ARG B 1 58 ? 8.609 -10.489 -0.534 1.00 54.70 55 ARG B O 1
ATOM 1257 N N . ILE B 1 59 ? 7.075 -9.712 -1.997 1.00 54.58 56 ILE B N 1
ATOM 1258 C CA . ILE B 1 59 ? 7.470 -8.319 -1.844 1.00 54.58 56 ILE B CA 1
ATOM 1259 C C . ILE B 1 59 ? 6.361 -7.522 -1.173 1.00 54.33 56 ILE B C 1
ATOM 1260 O O . ILE B 1 59 ? 5.219 -7.960 -1.148 1.00 54.47 56 ILE B O 1
ATOM 1265 N N . LEU B 1 60 ? 6.697 -6.348 -0.644 1.00 54.05 57 LEU B N 1
ATOM 1266 C CA . LEU B 1 60 ? 5.703 -5.474 0.016 1.00 53.50 57 LEU B CA 1
ATOM 1267 C C . LEU B 1 60 ? 5.706 -4.048 -0.506 1.00 52.98 57 LEU B C 1
ATOM 1268 O O . LEU B 1 60 ? 6.598 -3.635 -1.229 1.00 52.86 57 LEU B O 1
ATOM 1273 N N . GLY B 1 61 ? 4.680 -3.303 -0.119 1.00 53.09 58 GLY B N 1
ATOM 1274 C CA . GLY B 1 61 ? 4.574 -1.878 -0.408 1.00 52.45 58 GLY B CA 1
ATOM 1275 C C . GLY B 1 61 ? 5.064 -1.449 -1.772 1.00 52.18 58 GLY B C 1
ATOM 1276 O O . GLY B 1 61 ? 4.711 -2.015 -2.801 1.00 51.93 58 GLY B O 1
ATOM 1277 N N . ARG B 1 62 ? 5.896 -0.428 -1.767 1.00 52.33 59 ARG B N 1
ATOM 1278 C CA . ARG B 1 62 ? 6.243 0.279 -2.981 1.00 52.84 59 ARG B CA 1
ATOM 1279 C C . ARG B 1 62 ? 6.641 -0.607 -4.177 1.00 53.23 59 ARG B C 1
ATOM 1280 O O . ARG B 1 62 ? 5.989 -0.573 -5.217 1.00 52.68 59 ARG B O 1
ATOM 1288 N N . GLN B 1 63 ? 7.710 -1.394 -4.029 1.00 53.94 60 GLN B N 1
ATOM 1289 C CA . GLN B 1 63 ? 8.207 -2.231 -5.122 1.00 54.40 60 GLN B CA 1
ATOM 1290 C C . GLN B 1 63 ? 7.241 -3.325 -5.569 1.00 54.74 60 GLN B C 1
ATOM 1291 O O . GLN B 1 63 ? 7.225 -3.702 -6.740 1.00 54.98 60 GLN B O 1
ATOM 1297 N N . ALA B 1 64 ? 6.441 -3.845 -4.649 1.00 54.99 61 ALA B N 1
ATOM 1298 C CA . ALA B 1 64 ? 5.330 -4.714 -5.044 1.00 55.53 61 ALA B CA 1
ATOM 1299 C C . ALA B 1 64 ? 4.475 -4.079 -6.153 1.00 56.07 61 ALA B C 1
ATOM 1300 O O . ALA B 1 64 ? 3.874 -4.793 -6.949 1.00 56.43 61 ALA B O 1
ATOM 1302 N N . GLU B 1 65 ? 4.427 -2.745 -6.205 1.00 56.44 62 GLU B N 1
ATOM 1303 C CA . GLU B 1 65 ? 3.718 -2.021 -7.269 1.00 56.87 62 GLU B CA 1
ATOM 1304 C C . GLU B 1 65 ? 4.430 -2.045 -8.603 1.00 56.82 62 GLU B C 1
ATOM 1305 O O . GLU B 1 65 ? 3.823 -2.324 -9.636 1.00 56.77 62 GLU B O 1
ATOM 1311 N N . GLU B 1 66 ? 5.712 -1.694 -8.576 1.00 56.76 63 GLU B N 1
ATOM 1312 C CA . GLU B 1 66 ? 6.493 -1.550 -9.790 1.00 56.54 63 GLU B CA 1
ATOM 1313 C C . GLU B 1 66 ? 6.777 -2.886 -10.425 1.00 56.20 63 GLU B C 1
ATOM 1314 O O . GLU B 1 66 ? 7.074 -2.959 -11.603 1.00 56.33 63 GLU B O 1
ATOM 1320 N N . TRP B 1 67 ? 6.669 -3.952 -9.650 1.00 55.86 64 TRP B N 1
ATOM 1321 C CA . TRP B 1 67 ? 7.064 -5.257 -10.166 1.00 56.01 64 TRP B CA 1
ATOM 1322 C C . TRP B 1 67 ? 5.920 -6.207 -10.503 1.00 55.74 64 TRP B C 1
ATOM 1323 O O . TRP B 1 67 ? 6.169 -7.298 -10.996 1.00 55.82 64 TRP B O 1
ATOM 1334 N N . GLN B 1 68 ? 4.678 -5.795 -10.280 1.00 55.05 65 GLN B N 1
ATOM 1335 C CA . GLN B 1 68 ? 3.560 -6.694 -10.524 1.00 54.55 65 GLN B CA 1
ATOM 1336 C C . GLN B 1 68 ? 3.404 -7.141 -11.983 1.00 54.54 65 GLN B C 1
ATOM 1337 O O . GLN B 1 68 ? 2.852 -8.203 -12.237 1.00 54.62 65 GLN B O 1
ATOM 1343 N N . TYR B 1 69 ? 3.871 -6.359 -12.948 1.00 54.40 66 TYR B N 1
ATOM 1344 C CA . TYR B 1 69 ? 3.697 -6.784 -14.341 1.00 54.38 66 TYR B CA 1
ATOM 1345 C C . TYR B 1 69 ? 4.905 -7.492 -14.991 1.00 54.43 66 TYR B C 1
ATOM 1346 O O . TYR B 1 69 ? 4.857 -7.873 -16.158 1.00 54.39 66 TYR B O 1
ATOM 1355 N N . ARG B 1 70 ? 5.971 -7.692 -14.228 1.00 54.49 67 ARG B N 1
ATOM 1356 C CA . ARG B 1 70 ? 7.182 -8.328 -14.761 1.00 54.88 67 ARG B CA 1
ATOM 1357 C C . ARG B 1 70 ? 7.113 -9.866 -14.806 1.00 55.33 67 ARG B C 1
ATOM 1358 O O . ARG B 1 70 ? 7.447 -10.538 -13.845 1.00 55.61 67 ARG B O 1
ATOM 1366 N N . GLN B 1 71 ? 6.632 -10.394 -16.031 1.00 55.86 68 GLN B N 1
ATOM 1367 C CA . GLN B 1 71 ? 6.485 -11.829 -16.038 1.00 56.06 68 GLN B CA 1
ATOM 1368 C C . GLN B 1 71 ? 7.818 -12.456 -16.364 1.00 56.96 68 GLN B C 1
ATOM 1369 O O . GLN B 1 71 ? 8.416 -13.147 -15.542 1.00 57.19 68 GLN B O 1
ATOM 1375 N N . GLY B 1 72 ? 8.339 -12.234 -17.496 1.00 57.71 69 GLY B N 1
ATOM 1376 C CA . GLY B 1 72 ? 9.534 -12.927 -17.962 1.00 58.42 69 GLY B CA 1
ATOM 1377 C C . GLY B 1 72 ? 10.811 -12.196 -17.620 1.00 58.82 69 GLY B C 1
ATOM 1378 O O . GLY B 1 72 ? 11.835 -12.386 -18.274 1.00 59.24 69 GLY B O 1
ATOM 1379 N N . ASP B 1 73 ? 10.760 -11.363 -16.589 1.00 59.10 70 ASP B N 1
ATOM 1380 C CA . ASP B 1 73 ? 11.907 -10.534 -16.235 1.00 59.22 70 ASP B CA 1
ATOM 1381 C C . ASP B 1 73 ? 12.860 -11.221 -15.282 1.00 58.80 70 ASP B C 1
ATOM 1382 O O . ASP B 1 73 ? 12.438 -11.966 -14.417 1.00 58.86 70 ASP B O 1
ATOM 1387 N N . CYS B 1 74 ? 14.147 -10.959 -15.469 1.00 58.81 71 CYS B N 1
ATOM 1388 C CA . CYS B 1 74 ? 15.213 -11.492 -14.623 1.00 59.14 71 CYS B CA 1
ATOM 1389 C C . CYS B 1 74 ? 15.641 -10.423 -13.605 1.00 59.01 71 CYS B C 1
ATOM 1390 O O . CYS B 1 74 ? 15.890 -9.272 -13.970 1.00 59.10 71 CYS B O 1
ATOM 1393 N N . ALA B 1 75 ? 15.732 -10.785 -12.329 1.00 58.73 72 ALA B N 1
ATOM 1394 C CA . ALA B 1 75 ? 16.012 -9.762 -11.317 1.00 58.71 72 ALA B CA 1
ATOM 1395 C C . ALA B 1 75 ? 17.071 -10.167 -10.297 1.00 58.58 72 ALA B C 1
ATOM 1396 O O . ALA B 1 75 ? 17.157 -11.338 -9.956 1.00 58.78 72 ALA B O 1
ATOM 1398 N N . THR B 1 76 ? 17.881 -9.221 -9.816 1.00 58.24 73 THR B N 1
ATOM 1399 C CA . THR B 1 76 ? 18.563 -9.446 -8.543 1.00 58.05 73 THR B CA 1
ATOM 1400 C C . THR B 1 76 ? 17.618 -9.129 -7.414 1.00 57.50 73 THR B C 1
ATOM 1401 O O . THR B 1 76 ? 16.967 -8.098 -7.386 1.00 57.41 73 THR B O 1
ATOM 1405 N N . VAL B 1 77 ? 17.599 -10.013 -6.446 1.00 57.19 74 VAL B N 1
ATOM 1406 C CA . VAL B 1 77 ? 16.693 -9.907 -5.346 1.00 56.83 74 VAL B CA 1
ATOM 1407 C C . VAL B 1 77 ? 17.539 -10.004 -4.088 1.00 56.41 74 VAL B C 1
ATOM 1408 O O . VAL B 1 77 ? 18.512 -10.734 -4.064 1.00 57.01 74 VAL B O 1
ATOM 1412 N N . GLU B 1 78 ? 17.184 -9.261 -3.055 1.00 55.84 75 GLU B N 1
ATOM 1413 C CA . GLU B 1 78 ? 17.913 -9.291 -1.801 1.00 55.44 75 GLU B CA 1
ATOM 1414 C C . GLU B 1 78 ? 16.898 -9.402 -0.698 1.00 54.55 75 GLU B C 1
ATOM 1415 O O . GLU B 1 78 ? 15.890 -8.714 -0.725 1.00 54.23 75 GLU B O 1
ATOM 1421 N N . GLY B 1 79 ? 17.148 -10.259 0.280 1.00 53.76 76 GLY B N 1
ATOM 1422 C CA . GLY B 1 79 ? 16.233 -10.366 1.414 1.00 52.41 76 GLY B CA 1
ATOM 1423 C C . GLY B 1 79 ? 16.680 -11.357 2.466 1.00 51.42 76 GLY B C 1
ATOM 1424 O O . GLY B 1 79 ? 17.849 -11.445 2.797 1.00 49.62 76 GLY B O 1
ATOM 1425 N N . PHE B 1 80 ? 15.720 -12.110 2.985 1.00 51.42 77 PHE B N 1
ATOM 1426 C CA . PHE B 1 80 ? 16.023 -13.143 3.944 1.00 51.68 77 PHE B CA 1
ATOM 1427 C C . PHE B 1 80 ? 15.015 -14.278 3.847 1.00 52.10 77 PHE B C 1
ATOM 1428 O O . PHE B 1 80 ? 13.880 -14.076 3.440 1.00 51.45 77 PHE B O 1
ATOM 1436 N N . LEU B 1 81 ? 15.463 -15.472 4.226 1.00 53.35 78 LEU B N 1
ATOM 1437 C CA . LEU B 1 81 ? 14.670 -16.690 4.151 1.00 54.48 78 LEU B CA 1
ATOM 1438 C C . LEU B 1 81 ? 13.794 -16.854 5.355 1.00 55.61 78 LEU B C 1
ATOM 1439 O O . LEU B 1 81 ? 14.170 -16.475 6.461 1.00 55.33 78 LEU B O 1
ATOM 1444 N N . ALA B 1 82 ? 12.622 -17.436 5.141 1.00 57.69 79 ALA B N 1
ATOM 1445 C CA . ALA B 1 82 ? 11.687 -17.704 6.242 1.00 59.91 79 ALA B CA 1
ATOM 1446 C C . ALA B 1 82 ? 10.653 -18.752 5.840 1.00 61.63 79 ALA B C 1
ATOM 1447 O O . ALA B 1 82 ? 10.374 -18.955 4.660 1.00 61.57 79 ALA B O 1
ATOM 1449 N N . GLN B 1 83 ? 10.103 -19.431 6.828 1.00 64.56 80 GLN B N 1
ATOM 1450 C CA . GLN B 1 83 ? 9.067 -20.405 6.574 1.00 68.14 80 GLN B CA 1
ATOM 1451 C C . GLN B 1 83 ? 7.748 -19.717 6.439 1.00 70.21 80 GLN B C 1
ATOM 1452 O O . GLN B 1 83 ? 7.261 -19.137 7.407 1.00 70.57 80 GLN B O 1
ATOM 1458 N N . LYS B 1 84 ? 7.157 -19.778 5.253 1.00 73.00 81 LYS B N 1
ATOM 1459 C CA . LYS B 1 84 ? 5.773 -19.339 5.118 1.00 76.01 81 LYS B CA 1
ATOM 1460 C C . LYS B 1 84 ? 4.847 -20.284 5.913 1.00 77.31 81 LYS B C 1
ATOM 1461 O O . LYS B 1 84 ? 4.969 -21.510 5.814 1.00 77.96 81 LYS B O 1
ATOM 1467 N N . SER B 1 85 ? 3.960 -19.732 6.735 1.00 79.01 82 SER B N 1
ATOM 1468 C CA . SER B 1 85 ? 3.046 -20.567 7.534 1.00 80.73 82 SER B CA 1
ATOM 1469 C C . SER B 1 85 ? 3.786 -21.191 8.692 1.00 81.61 82 SER B C 1
ATOM 1470 O O . SER B 1 85 ? 5.013 -21.163 8.756 1.00 81.65 82 SER B O 1
ATOM 1473 N N . ARG B 1 86 ? 3.028 -21.808 9.586 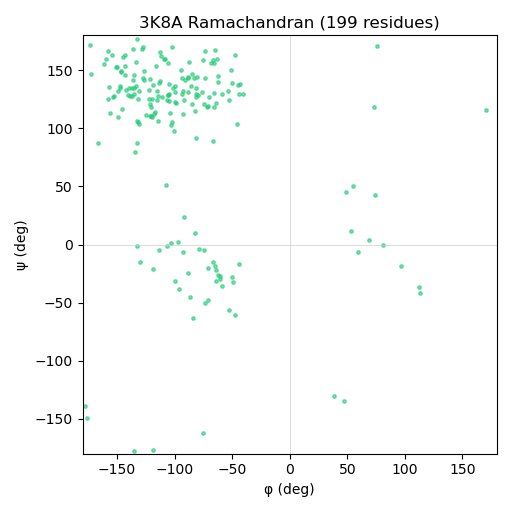1.00 82.95 83 ARG B N 1
ATOM 1474 C CA . ARG B 1 86 ? 3.617 -22.491 10.727 1.00 84.18 83 ARG B CA 1
ATOM 1475 C C . ARG B 1 86 ? 3.801 -23.938 10.240 1.00 84.37 83 ARG B C 1
ATOM 1476 O O . ARG B 1 86 ? 2.854 -24.592 9.763 1.00 84.24 83 ARG B O 1
ATOM 1484 N N . ARG B 1 87 ? 5.045 -24.407 10.336 1.00 84.58 84 ARG B N 1
ATOM 1485 C CA . ARG B 1 87 ? 5.359 -25.816 10.150 1.00 84.53 84 ARG B CA 1
ATOM 1486 C C . ARG B 1 87 ? 5.443 -26.174 8.654 1.00 84.38 84 ARG B C 1
ATOM 1487 O O . ARG B 1 87 ? 5.737 -27.313 8.281 1.00 84.51 84 ARG B O 1
ATOM 1495 N N . SER B 1 88 ? 5.215 -25.179 7.803 1.00 84.05 85 SER B N 1
ATOM 1496 C CA . SER B 1 88 ? 5.139 -25.401 6.360 1.00 83.65 85 SER B CA 1
ATOM 1497 C C . SER B 1 88 ? 6.236 -26.324 5.778 1.00 83.28 85 SER B C 1
ATOM 1498 O O . SER B 1 88 ? 6.098 -26.825 4.660 1.00 83.33 85 SER B O 1
ATOM 1501 N N . LEU B 1 89 ? 7.312 -26.549 6.528 1.00 82.62 86 LEU B N 1
ATOM 1502 C CA . LEU B 1 89 ? 8.478 -27.267 5.998 1.00 81.97 86 LEU B CA 1
ATOM 1503 C C . LEU B 1 89 ? 9.060 -26.552 4.776 1.00 81.35 86 LEU B C 1
ATOM 1504 O O . LEU B 1 89 ? 10.116 -26.934 4.260 1.00 81.29 86 LEU B O 1
ATOM 1509 N N . MET B 1 90 ? 8.362 -25.516 4.316 1.00 80.22 87 MET B N 1
ATOM 1510 C CA . MET B 1 90 ? 8.683 -24.884 3.044 1.00 79.25 87 MET B CA 1
ATOM 1511 C C . MET B 1 90 ? 9.112 -23.417 3.222 1.00 77.72 87 MET B C 1
ATOM 1512 O O . MET B 1 90 ? 8.308 -22.571 3.645 1.00 77.98 87 MET B O 1
ATOM 1517 N N . PRO B 1 91 ? 10.392 -23.117 2.910 1.00 75.94 88 PRO B N 1
ATOM 1518 C CA . PRO B 1 91 ? 10.982 -21.790 3.027 1.00 74.10 88 PRO B CA 1
ATOM 1519 C C . PRO B 1 91 ? 10.533 -20.877 1.915 1.00 72.43 88 PRO B C 1
ATOM 1520 O O . PRO B 1 91 ? 10.116 -21.339 0.866 1.00 72.38 88 PRO B O 1
ATOM 1524 N N . MET B 1 92 ? 10.640 -19.580 2.146 1.00 70.60 89 MET B N 1
ATOM 1525 C CA . MET B 1 92 ? 10.386 -18.613 1.103 1.00 69.03 89 MET B CA 1
ATOM 1526 C C . MET B 1 92 ? 11.313 -17.415 1.239 1.00 67.31 89 MET B C 1
ATOM 1527 O O . MET B 1 92 ? 11.878 -17.176 2.291 1.00 67.16 89 MET B O 1
ATOM 1532 N N . LEU B 1 93 ? 11.451 -16.662 0.163 1.00 65.50 90 LEU B N 1
ATOM 1533 C CA . LEU B 1 93 ? 12.246 -15.464 0.174 1.00 64.12 90 LEU B CA 1
ATOM 1534 C C . LEU B 1 93 ? 11.380 -14.195 0.323 1.00 63.49 90 LEU B C 1
ATOM 1535 O O . LEU B 1 93 ? 10.470 -13.933 -0.477 1.00 63.31 90 LEU B O 1
ATOM 1540 N N . ARG B 1 94 ? 11.666 -13.412 1.356 1.00 62.20 91 ARG B N 1
ATOM 1541 C CA . ARG B 1 94 ? 11.010 -12.128 1.545 1.00 60.80 91 ARG B CA 1
ATOM 1542 C C . ARG B 1 94 ? 11.947 -11.006 1.131 1.00 60.41 91 ARG B C 1
ATOM 1543 O O . ARG B 1 94 ? 12.888 -10.644 1.840 1.00 60.23 91 ARG B O 1
ATOM 1551 N N . ILE B 1 95 ? 11.660 -10.482 -0.052 1.00 59.93 92 ILE B N 1
ATOM 1552 C CA . ILE B 1 95 ? 12.479 -9.511 -0.751 1.00 59.36 92 ILE B CA 1
ATOM 1553 C C . ILE B 1 95 ? 12.391 -8.117 -0.150 1.00 59.30 92 ILE B C 1
ATOM 1554 O O . ILE B 1 95 ? 11.316 -7.553 -0.080 1.00 59.16 92 ILE B O 1
ATOM 1559 N N . GLN B 1 96 ? 13.538 -7.588 0.277 1.00 59.58 93 GLN B N 1
ATOM 1560 C CA . GLN B 1 96 ? 13.698 -6.226 0.775 1.00 59.83 93 GLN B CA 1
ATOM 1561 C C . GLN B 1 96 ? 14.002 -5.300 -0.367 1.00 59.51 93 GLN B C 1
ATOM 1562 O O . GLN B 1 96 ? 13.792 -4.094 -0.277 1.00 60.09 93 GLN B O 1
ATOM 1568 N N . ASN B 1 97 ? 14.556 -5.858 -1.431 1.00 58.93 94 ASN B N 1
ATOM 1569 C CA . ASN B 1 97 ? 14.990 -5.044 -2.536 1.00 58.35 94 ASN B CA 1
ATOM 1570 C C . ASN B 1 97 ? 15.062 -5.846 -3.826 1.00 57.57 94 ASN B C 1
ATOM 1571 O O . ASN B 1 97 ? 15.561 -6.961 -3.847 1.00 56.96 94 ASN B O 1
ATOM 1576 N N . ILE B 1 98 ? 14.558 -5.270 -4.907 1.00 56.98 95 ILE B N 1
ATOM 1577 C CA . ILE B 1 98 ? 14.590 -5.961 -6.188 1.00 56.51 95 ILE B CA 1
ATOM 1578 C C . ILE B 1 98 ? 14.865 -4.972 -7.330 1.00 56.16 95 ILE B C 1
ATOM 1579 O O . ILE B 1 98 ? 14.279 -3.903 -7.382 1.00 56.17 95 ILE B O 1
ATOM 1584 N N . LYS B 1 99 ? 15.792 -5.328 -8.215 1.00 55.91 96 LYS B N 1
ATOM 1585 C CA . LYS B 1 99 ? 16.134 -4.513 -9.376 1.00 55.49 96 LYS B CA 1
ATOM 1586 C C . LYS B 1 99 ? 16.436 -5.405 -10.568 1.00 55.45 96 LYS B C 1
ATOM 1587 O O . LYS B 1 99 ? 16.648 -6.597 -10.417 1.00 55.12 96 LYS B O 1
ATOM 1593 N N . GLU B 1 100 ? 16.427 -4.822 -11.757 1.00 55.84 97 GLU B N 1
ATOM 1594 C CA . GLU B 1 100 ? 16.796 -5.537 -12.973 1.00 56.25 97 GLU B CA 1
ATOM 1595 C C . GLU B 1 100 ? 18.213 -6.068 -12.876 1.00 55.72 97 GLU B C 1
ATOM 1596 O O . GLU B 1 100 ? 19.114 -5.304 -12.581 1.00 55.77 97 GLU B O 1
ATOM 1602 N N . TYR B 1 101 ? 18.423 -7.351 -13.163 1.00 55.43 98 TYR B N 1
ATOM 1603 C CA . TYR B 1 101 ? 19.780 -7.910 -13.215 1.00 55.36 98 TYR B CA 1
ATOM 1604 C C . TYR B 1 101 ? 20.749 -7.157 -14.135 1.00 55.76 98 TYR B C 1
ATOM 1605 O O . TYR B 1 101 ? 20.416 -6.855 -15.282 1.00 55.79 98 TYR B O 1
ATOM 1614 N N . LYS B 1 102 ? 21.949 -6.859 -13.632 1.00 56.19 99 LYS B N 1
ATOM 1615 C CA . LYS B 1 102 ? 23.064 -6.391 -14.482 1.00 56.46 99 LYS B CA 1
ATOM 1616 C C . LYS B 1 102 ? 24.323 -7.194 -14.194 1.00 56.48 99 LYS B C 1
ATOM 1617 O O . LYS B 1 102 ? 25.269 -7.159 -14.961 1.00 56.61 99 LYS B O 1
ATOM 1623 N N . GLY B 1 103 ? 24.325 -7.910 -13.076 1.00 56.62 100 GLY B N 1
ATOM 1624 C CA . GLY B 1 103 ? 25.448 -8.748 -12.703 1.00 57.11 100 GLY B CA 1
ATOM 1625 C C . GLY B 1 103 ? 26.559 -7.972 -12.035 1.00 57.72 100 GLY B C 1
ATOM 1626 O O . GLY B 1 103 ? 27.611 -7.745 -12.642 1.00 58.11 100 GLY B O 1
#

Organism: Neisseria gonorrhoeae (strain ATCC 700825 / FA 1090) (NCBI:txid242231)

InterPro domains:
  IPR000424 Primosome PriB/single-strand DNA-binding [PS50935] (4-99)
  IPR012340 Nucleic acid-binding, OB-fold [G3DSA:2.40.50.140] (1-100)
  IPR012340 Nucleic acid-binding, OB-fold [SSF50249] (3-96)
  IPR023646 Primosomal replication protein PriB [MF_00720] (4-98)
  IPR023646 Primosomal replication protein PriB [PF22657] (5-94)
  IPR023646 Primosomal replication protein PriB [PIRSF003135] (3-85)
  IPR023646 Primosomal replication protein PriB [TIGR04418] (5-97)

CATH classification: 2.40.50.140

Sequence (203 aa):
MGFTNLVSLAALIEKAFPIRYTPAGIPVLDIILKHESWQEENGQQCLVQLEIPARILGRQAEEWQYRQGDCATVEGFLAQKSRRSLMPMLRIQNIKEYKGGSHMGFTNLVSLAALIEKAFPIRYTPAGIPVLDIILKHESWQEENGQQCLVQLEIPARILGRQAEEWQYRQGDCATVEGFLAQKSRRSLMPMLRIQNIKEYKG